Protein AF-0000000080767977 (afdb_homodimer)

Foldseek 3Di:
DDLAPDDPLLLVLLLVLCVVLDDDQFAWWAWAADPVQEIEIETEGQDDDDPVVVVSVVSSVVSSQVSGDPPRDRPYYYYYYDYDDDDPVPDPRHSHISDGDDDD/DDLAPDDPLLLVLLLVLCVVLDDDQFAWWAWAADPVQEIEIETEGQDDDDPVVVVSVVSSVVSSQVSGDPPRDRPYYYYYYDYDDDDPVPDPRHSHISDGDDDD

Organism: Ralstonia nicotianae (strain ATCC BAA-1114 / GMI1000) (NCBI:txid267608)

Sequence (208 aa):
MSVRHLPEWLVLSIWRALLGEIYPAIRAIAISFSSSRELTIRYYLDREPTQY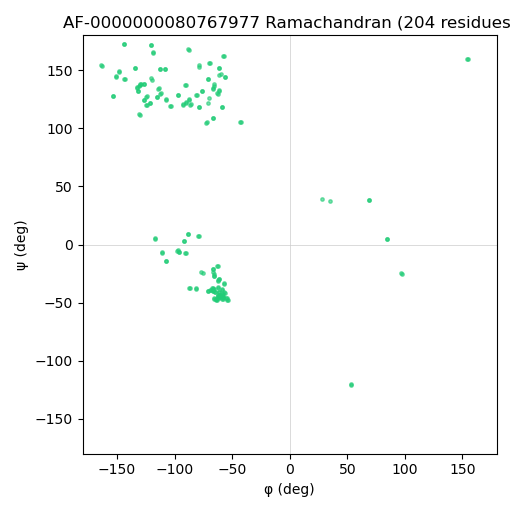DFESIDVLLTNILAGAPEGQRIEAAFDECIRSESRLKDLDVLDGLVYARREYMSVRHLPEWLVLSIWRALLGEIYPAIRAIAISFSSSRELTIRYYLDREPTQYDFESIDVLLTNILAGAPEGQRIEAAFDECIRSESRLKDLDVLDGLVYARREY

Solvent-accessible surface area (backbone atoms only — not comparable to full-atom values): 11694 Å² total; per-residue (Å²): 131,70,62,46,87,61,58,66,68,57,53,53,22,44,54,60,35,42,52,45,62,43,47,86,55,50,45,30,31,23,32,33,72,47,96,80,29,35,38,36,42,34,39,31,19,74,47,80,74,51,72,66,55,57,51,51,48,50,53,37,52,52,42,25,62,71,52,43,56,88,89,61,71,74,75,43,78,45,80,45,70,39,58,52,86,67,56,75,91,71,51,83,36,78,34,18,63,83,40,31,39,43,76,131,131,70,62,47,86,62,58,66,68,57,53,52,22,43,53,60,35,41,52,45,62,43,50,85,57,50,44,30,32,25,32,34,69,46,95,83,29,34,38,37,42,33,40,32,19,73,48,78,72,52,71,67,55,56,51,50,49,51,53,37,52,53,40,23,63,72,53,44,56,89,90,61,70,73,74,41,77,45,82,45,71,41,57,52,84,66,58,76,92,71,51,83,37,77,34,18,63,82,41,30,40,43,76,133

Radius of gyration: 16.58 Å; Cα contacts (8 Å, |Δi|>4): 372; chains: 2; bounding box: 37×42×32 Å

pLDDT: mean 91.39, std 8.44, range [47.09, 98.25]

Secondary structure (DSSP, 8-state):
----S--HHHHHHHHHHHTTTB-TTEEEEEEEE-TT-EEEEEEEESS---HHHHHHHHHHHHHHHHHSPTT----EEEEEEEE--S-GGGS--BTEEEEEB---/----S--HHHHHHHHHHHTTTB-TTEEEEEEEE-TT-EEEEEEEESS---HHHHHHHHHHHHHHHHHSPTT----EEEEEEEE--S-GGGS--BTEEEEEB---

Nearest PDB structures (foldseek):
  8hhj-assembly1_A  TM=9.004E-01  e=2.318E-09  Neisseria meningitidis
  6g6i-assembly1_A-2  TM=5.731E-01  e=1.059E-02  Magnetospirillum gryphiswaldense
  3w60-assembly1_A-2  TM=5.819E-01  e=1.465E-02  Magnetospirillum gryphiswaldense MSR-1
  6h87-assembly1_A-2  TM=5.324E-01  e=4.422E-02  Magnetospirillum gryphiswaldense
  6h5u-assembly2_B  TM=4.769E-01  e=3.195E-02  Magnetospirillum gryphiswaldense

InterPro domains:
  IPR058702 MafI2-like [PF26541] (8-103)

Structure (mmCIF, N/CA/C/O backbone):
data_AF-0000000080767977-model_v1
#
loop_
_entity.id
_entity.type
_entity.pdbx_description
1 polymer Colicin
#
loop_
_atom_site.group_PDB
_atom_site.id
_atom_site.type_symbol
_atom_site.label_atom_id
_atom_site.label_alt_id
_atom_site.label_comp_id
_atom_site.label_asym_id
_atom_site.label_entity_id
_atom_site.label_seq_id
_atom_site.pdbx_PDB_ins_code
_atom_site.Cartn_x
_atom_site.Cartn_y
_atom_site.Cartn_z
_atom_site.occupancy
_atom_site.B_iso_or_equiv
_atom_site.auth_seq_id
_atom_site.auth_comp_id
_atom_site.auth_asym_id
_atom_site.auth_atom_id
_atom_site.pdbx_PDB_model_num
ATOM 1 N N . MET A 1 1 ? 0.998 5.473 -12.695 1 47.59 1 MET A N 1
ATOM 2 C CA . MET A 1 1 ? 1.294 6.816 -12.211 1 47.59 1 MET A CA 1
ATOM 3 C C . MET A 1 1 ? 2.631 6.844 -11.477 1 47.59 1 MET A C 1
ATOM 5 O O . MET A 1 1 ? 2.887 6.008 -10.609 1 47.59 1 MET A O 1
ATOM 9 N N . SER A 1 2 ? 3.512 7.359 -12.125 1 52.47 2 SER A N 1
ATOM 10 C CA . SER A 1 2 ? 4.914 7.352 -11.734 1 52.47 2 SER A CA 1
ATOM 11 C C . SER A 1 2 ? 5.16 8.281 -10.547 1 52.47 2 SER A C 1
ATOM 13 O O . SER A 1 2 ? 4.508 9.32 -10.422 1 52.47 2 SER A O 1
ATOM 15 N N . VAL A 1 3 ? 5.355 7.664 -9.328 1 61.47 3 VAL A N 1
ATOM 16 C CA . VAL A 1 3 ? 5.906 8.492 -8.266 1 61.47 3 VAL A CA 1
ATOM 17 C C . VAL A 1 3 ? 7.031 9.367 -8.82 1 61.47 3 VAL A C 1
ATOM 19 O O . VAL A 1 3 ? 7.973 8.859 -9.438 1 61.47 3 VAL A O 1
ATOM 22 N N . ARG A 1 4 ? 6.605 10.656 -8.938 1 68.94 4 ARG A N 1
ATOM 23 C CA . ARG A 1 4 ? 7.57 11.648 -9.391 1 68.94 4 ARG A CA 1
ATOM 24 C C . ARG A 1 4 ? 8.633 11.906 -8.328 1 68.94 4 ARG A C 1
ATOM 26 O O . ARG A 1 4 ? 8.32 12.016 -7.145 1 68.94 4 ARG A O 1
ATOM 33 N N . HIS A 1 5 ? 9.719 11.812 -8.602 1 72.88 5 HIS A N 1
ATOM 34 C CA . HIS A 1 5 ? 11.023 12.086 -8.008 1 72.88 5 HIS A CA 1
ATOM 35 C C . HIS A 1 5 ? 10.961 12 -6.484 1 72.88 5 HIS A C 1
ATOM 37 O O . HIS A 1 5 ? 11.367 12.938 -5.793 1 72.88 5 HIS A O 1
ATOM 43 N N . LEU A 1 6 ? 10.219 11.047 -5.91 1 85.69 6 LEU A N 1
ATOM 44 C CA . LEU A 1 6 ? 10.328 10.82 -4.473 1 85.69 6 LEU A CA 1
ATOM 45 C C . LEU A 1 6 ? 11.539 9.945 -4.152 1 85.69 6 LEU A C 1
ATOM 47 O O . LEU A 1 6 ? 11.812 8.969 -4.855 1 85.69 6 LEU A O 1
ATOM 51 N N . PRO A 1 7 ? 12.312 10.477 -3.215 1 87.19 7 PRO A N 1
ATOM 52 C CA . PRO A 1 7 ? 13.438 9.617 -2.854 1 87.19 7 PRO A CA 1
ATOM 53 C C . PRO A 1 7 ? 12.992 8.227 -2.406 1 87.19 7 PRO A C 1
ATOM 55 O O . PRO A 1 7 ? 11.961 8.086 -1.752 1 87.19 7 PRO A O 1
ATOM 58 N N . GLU A 1 8 ? 13.797 7.219 -2.771 1 83.31 8 GLU A N 1
ATOM 59 C CA . GLU A 1 8 ? 13.453 5.824 -2.502 1 83.31 8 GLU A CA 1
ATOM 60 C C . GLU A 1 8 ? 13.258 5.582 -1.007 1 83.31 8 GLU A C 1
ATOM 62 O O . GLU A 1 8 ? 12.359 4.852 -0.601 1 83.31 8 GLU A O 1
ATOM 67 N N . TRP A 1 9 ? 14.102 6.215 -0.162 1 86.12 9 TRP A N 1
ATOM 68 C CA . TRP A 1 9 ? 14.008 6 1.278 1 86.12 9 TRP A CA 1
ATOM 69 C C . TRP A 1 9 ? 12.656 6.453 1.813 1 86.12 9 TRP A C 1
ATOM 71 O 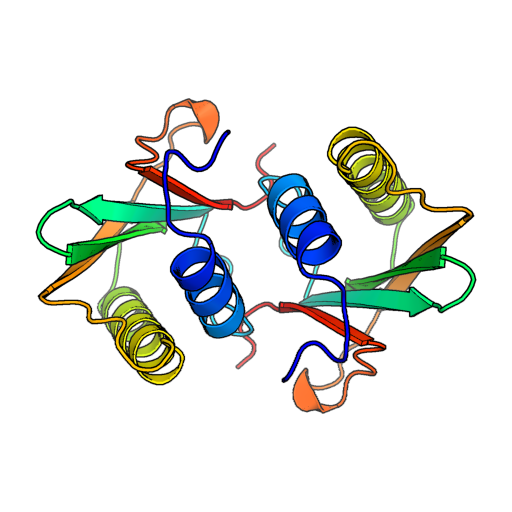O . TRP A 1 9 ? 12.109 5.84 2.736 1 86.12 9 TRP A O 1
ATOM 81 N N . LEU A 1 10 ? 12.117 7.508 1.301 1 90.19 10 LEU A N 1
ATOM 82 C CA . LEU A 1 10 ? 10.836 8.047 1.754 1 90.19 10 LEU A CA 1
ATOM 83 C C . LEU A 1 10 ? 9.688 7.141 1.341 1 90.19 10 LEU A C 1
ATOM 85 O O . LEU A 1 10 ? 8.781 6.883 2.133 1 90.19 10 LEU A O 1
ATOM 89 N N . VAL A 1 11 ? 9.773 6.621 0.153 1 87 11 VAL A N 1
ATOM 90 C CA . VAL A 1 11 ? 8.758 5.707 -0.344 1 87 11 VAL A CA 1
ATOM 91 C C . VAL A 1 11 ? 8.695 4.469 0.548 1 87 11 VAL A C 1
ATOM 93 O O . VAL A 1 11 ? 7.609 4.039 0.953 1 87 11 VAL A O 1
ATOM 96 N N . LEU A 1 12 ? 9.812 3.977 0.839 1 86.25 12 LEU A N 1
ATOM 97 C CA . LEU A 1 12 ? 9.883 2.773 1.662 1 86.25 12 LEU A CA 1
ATOM 98 C C . LEU A 1 12 ? 9.367 3.051 3.072 1 86.25 12 LEU A C 1
ATOM 100 O O . LEU A 1 12 ? 8.641 2.24 3.643 1 86.25 12 LEU A O 1
ATOM 104 N N . SER A 1 13 ? 9.82 4.164 3.666 1 89.19 13 SER A N 1
ATOM 105 C CA . SER A 1 13 ? 9.359 4.543 5 1 89.19 13 SER A CA 1
ATOM 106 C C . SER A 1 13 ? 7.848 4.703 5.039 1 89.19 13 SER A C 1
ATOM 108 O O . SER A 1 13 ? 7.191 4.234 5.973 1 89.19 13 SER A O 1
ATOM 110 N N . ILE A 1 14 ? 7.305 5.375 4.035 1 91.38 14 ILE A N 1
ATOM 111 C CA . ILE A 1 14 ? 5.863 5.602 3.971 1 91.38 14 ILE A CA 1
ATOM 112 C C . ILE A 1 14 ? 5.137 4.27 3.82 1 91.38 14 ILE A C 1
ATOM 114 O O . ILE A 1 14 ? 4.148 4.012 4.512 1 91.38 14 ILE A O 1
ATOM 118 N N . TRP A 1 15 ? 5.656 3.514 2.912 1 88.44 15 TRP A N 1
ATOM 119 C CA . TRP A 1 15 ? 5.047 2.211 2.67 1 88.44 15 TRP A CA 1
ATOM 120 C C . TRP A 1 15 ? 4.941 1.408 3.961 1 88.44 15 TRP A C 1
ATOM 122 O O . TRP A 1 15 ? 3.867 0.911 4.305 1 88.44 15 TRP A O 1
ATOM 132 N N . ARG A 1 16 ? 5.969 1.327 4.727 1 89.5 16 ARG A N 1
ATOM 133 C CA . ARG A 1 16 ? 5.977 0.593 5.984 1 89.5 16 ARG A CA 1
ATOM 134 C C . ARG A 1 16 ? 4.98 1.192 6.973 1 89.5 16 ARG A C 1
ATOM 136 O O . ARG A 1 16 ? 4.27 0.462 7.668 1 89.5 16 ARG A O 1
ATOM 143 N N . ALA A 1 17 ? 4.977 2.459 7.039 1 93.5 17 ALA A N 1
ATOM 144 C CA . ALA A 1 17 ? 4.109 3.162 7.98 1 93.5 17 ALA A CA 1
ATOM 145 C C . ALA A 1 17 ? 2.639 2.973 7.621 1 93.5 17 ALA A C 1
ATOM 147 O O . ALA A 1 17 ? 1.764 3.07 8.484 1 93.5 17 ALA A O 1
ATOM 148 N N . LEU A 1 18 ? 2.342 2.686 6.398 1 94.56 18 LEU A N 1
ATOM 149 C CA . LEU A 1 18 ? 0.971 2.562 5.914 1 94.56 18 LEU A CA 1
ATOM 150 C C . LEU A 1 18 ? 0.358 1.235 6.344 1 94.56 18 LEU A C 1
ATOM 152 O O . LEU A 1 18 ? -0.866 1.093 6.375 1 94.56 18 LEU A O 1
ATOM 156 N N . LEU A 1 19 ? 1.237 0.209 6.621 1 92.62 19 LEU A N 1
ATOM 157 C CA . LEU A 1 19 ? 0.746 -1.121 6.965 1 92.62 19 LEU A CA 1
ATOM 158 C C . LEU A 1 19 ? -0.146 -1.067 8.203 1 92.62 19 LEU A C 1
ATOM 160 O O . LEU A 1 19 ? 0.29 -0.628 9.266 1 92.62 19 LEU A O 1
ATOM 164 N N . GLY A 1 20 ? -1.395 -1.461 8.031 1 93.5 20 GLY A N 1
ATOM 165 C CA . GLY A 1 20 ? -2.342 -1.49 9.133 1 93.5 20 GLY A CA 1
ATOM 166 C C . GLY A 1 20 ? -3.014 -0.153 9.375 1 93.5 20 GLY A C 1
ATOM 167 O O . GLY A 1 20 ? -3.744 0.012 10.352 1 93.5 20 GLY A O 1
ATOM 168 N N . GLU A 1 21 ? -2.711 0.813 8.492 1 94.81 21 GLU A N 1
ATOM 169 C CA . GLU A 1 21 ? -3.23 2.158 8.727 1 94.81 21 GLU A CA 1
ATOM 170 C C . GLU A 1 21 ? -4.285 2.531 7.688 1 94.81 21 GLU A C 1
ATOM 172 O O . GLU A 1 21 ? -4.938 3.57 7.801 1 94.81 21 GLU A O 1
ATOM 177 N N . ILE A 1 22 ? -4.5 1.729 6.688 1 96.12 22 ILE A N 1
ATOM 178 C CA . ILE A 1 22 ? -5.422 2.023 5.598 1 96.12 22 ILE A CA 1
ATOM 179 C C . ILE A 1 22 ? -6.816 1.506 5.945 1 96.12 22 ILE A C 1
ATOM 181 O O . ILE A 1 22 ? -6.984 0.325 6.258 1 96.12 22 ILE A O 1
ATOM 185 N N . TYR A 1 23 ? -7.754 2.312 5.961 1 95.69 23 TYR A N 1
ATOM 186 C CA . TYR A 1 23 ? -9.133 1.906 6.211 1 95.69 23 TYR A CA 1
ATOM 187 C C . TYR A 1 23 ? -10.023 2.23 5.016 1 95.69 23 TYR A C 1
ATOM 189 O O . TYR A 1 23 ? -9.641 3.016 4.145 1 95.69 23 TYR A O 1
ATOM 197 N N . PRO A 1 24 ? -11.188 1.705 4.914 1 93.06 24 PRO A N 1
ATOM 198 C CA . PRO A 1 24 ? -11.984 1.672 3.686 1 93.06 24 PRO A CA 1
ATOM 199 C C . PRO A 1 24 ? -12.336 3.066 3.172 1 93.06 24 PRO A C 1
ATOM 201 O O . PRO A 1 24 ? -12.516 3.258 1.967 1 93.06 24 PRO A O 1
ATOM 204 N N . ALA A 1 25 ? -12.461 4.004 4.031 1 95.56 25 ALA A N 1
ATOM 205 C CA . ALA A 1 25 ? -12.867 5.344 3.621 1 95.56 25 ALA A CA 1
ATOM 206 C C . ALA A 1 25 ? -11.797 6.004 2.754 1 95.56 25 ALA A C 1
ATOM 208 O O . ALA A 1 25 ? -12.078 6.969 2.039 1 95.56 25 ALA A O 1
ATOM 209 N N . ILE A 1 26 ? -10.562 5.562 2.826 1 96.75 26 ILE A N 1
ATOM 210 C CA . ILE A 1 26 ? -9.453 6.137 2.072 1 96.75 26 ILE A CA 1
ATOM 211 C C . ILE A 1 26 ? -9.492 5.629 0.634 1 96.75 26 ILE A C 1
ATOM 213 O O . ILE A 1 26 ? -9.328 4.43 0.388 1 96.75 26 ILE A O 1
ATOM 217 N N . ARG A 1 27 ? -9.648 6.547 -0.316 1 96.44 27 ARG A N 1
ATOM 218 C CA . ARG A 1 27 ? -9.641 6.219 -1.738 1 96.44 27 ARG A CA 1
ATOM 219 C C . ARG A 1 27 ? -8.219 6.227 -2.297 1 96.44 27 ARG A C 1
ATOM 221 O O . ARG A 1 27 ? -7.875 5.391 -3.133 1 96.44 27 ARG A O 1
ATOM 228 N N . ALA A 1 28 ? -7.48 7.133 -1.809 1 96.88 28 ALA A N 1
ATOM 229 C CA . ALA A 1 28 ? -6.102 7.301 -2.256 1 96.88 28 ALA A CA 1
ATOM 230 C C . ALA A 1 28 ? -5.305 8.156 -1.269 1 96.88 28 ALA A C 1
ATOM 232 O O . ALA A 1 28 ? -5.883 8.922 -0.494 1 96.88 28 ALA A O 1
ATOM 233 N N . ILE A 1 29 ? -4.035 7.961 -1.252 1 96.88 29 ILE A N 1
ATOM 234 C CA . ILE A 1 29 ? -3.102 8.773 -0.478 1 96.88 29 ILE A CA 1
ATOM 235 C C . ILE A 1 29 ? -2.027 9.344 -1.4 1 96.88 29 ILE A C 1
ATOM 237 O O . ILE A 1 29 ? -1.302 8.594 -2.059 1 96.88 29 ILE A O 1
ATOM 241 N N . ALA A 1 30 ? -1.965 10.664 -1.447 1 95.94 30 ALA A N 1
ATOM 242 C CA . ALA A 1 30 ? -0.959 11.367 -2.236 1 95.94 30 ALA A CA 1
ATOM 243 C C . ALA A 1 30 ? 0.087 12.016 -1.335 1 95.94 30 ALA A C 1
ATOM 245 O O . ALA A 1 30 ? -0.221 12.438 -0.215 1 95.94 30 ALA A O 1
ATOM 246 N N . ILE A 1 31 ? 1.269 12.133 -1.87 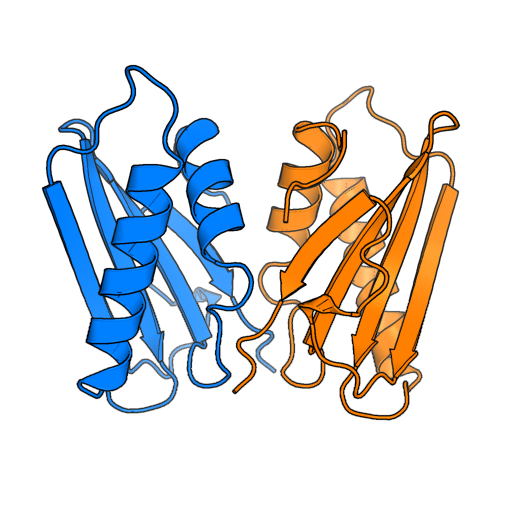1 95.5 31 ILE A N 1
ATOM 247 C CA . ILE A 1 31 ? 2.33 12.734 -1.068 1 95.5 31 ILE A CA 1
ATOM 248 C C . ILE A 1 31 ? 3.092 13.758 -1.903 1 95.5 31 ILE A C 1
ATOM 250 O O . ILE A 1 31 ? 3.139 13.656 -3.131 1 95.5 31 ILE A O 1
ATOM 254 N N . SER A 1 32 ? 3.609 14.688 -1.213 1 95.25 32 SER A N 1
ATOM 255 C CA . SER A 1 32 ? 4.551 15.648 -1.776 1 95.25 32 SER A CA 1
ATOM 256 C C . SER A 1 32 ? 5.773 15.82 -0.88 1 95.25 32 SER A C 1
ATOM 258 O O . SER A 1 32 ? 5.648 15.859 0.345 1 95.25 32 SER A O 1
ATOM 260 N N . PHE A 1 33 ? 6.852 15.805 -1.506 1 95.06 33 PHE A N 1
ATOM 261 C CA . PHE A 1 33 ? 8.102 16.047 -0.794 1 95.06 33 PHE A CA 1
ATOM 262 C C . PHE A 1 33 ? 8.938 17.094 -1.503 1 95.06 33 PHE A C 1
ATOM 264 O O . PHE A 1 33 ? 9.484 16.844 -2.58 1 95.06 33 PHE A O 1
ATOM 271 N N . SER A 1 34 ? 9.086 18.219 -0.91 1 93.81 34 SER A N 1
ATOM 272 C CA . SER A 1 34 ? 9.703 19.375 -1.555 1 93.81 34 SER A CA 1
ATOM 273 C C . SER A 1 34 ? 11.211 19.375 -1.374 1 93.81 34 SER A C 1
ATOM 275 O O . SER A 1 34 ? 11.75 18.594 -0.58 1 93.81 34 SER A O 1
ATOM 277 N N . SER A 1 35 ? 11.883 20.281 -2.18 1 91.62 35 SER A N 1
ATOM 278 C CA . SER A 1 35 ? 13.32 20.469 -2.061 1 91.62 35 SER A CA 1
ATOM 279 C C . SER A 1 35 ? 13.703 20.984 -0.674 1 91.62 35 SER A C 1
ATOM 281 O O . SER A 1 35 ? 14.805 20.719 -0.191 1 91.62 35 SER A O 1
ATOM 283 N N . SER A 1 36 ? 12.875 21.734 -0.031 1 93.44 36 SER A N 1
ATOM 284 C CA . SER A 1 36 ? 13.109 22.234 1.323 1 93.44 36 SER A CA 1
ATOM 285 C C . SER A 1 36 ? 12.789 21.156 2.361 1 93.44 36 SER A C 1
ATOM 287 O O . SER A 1 36 ? 12.711 21.453 3.557 1 93.44 36 SER A O 1
ATOM 289 N N . ARG A 1 37 ? 12.516 19.938 1.98 1 92.81 37 ARG A N 1
ATOM 290 C CA . ARG A 1 37 ? 12.305 18.75 2.807 1 92.81 37 ARG A CA 1
ATOM 291 C C . ARG A 1 37 ? 11.008 18.859 3.6 1 92.81 37 ARG A C 1
ATOM 293 O O . ARG A 1 37 ? 10.969 18.531 4.785 1 92.81 37 ARG A O 1
ATOM 300 N N . GLU A 1 38 ? 10.031 19.422 2.932 1 94.69 38 GLU A N 1
ATOM 301 C CA . GLU A 1 38 ? 8.672 19.469 3.463 1 94.69 38 GLU A CA 1
ATOM 302 C C . GLU A 1 38 ? 7.816 18.328 2.902 1 94.69 38 GLU A C 1
ATOM 304 O O . GLU A 1 38 ? 7.738 18.156 1.687 1 94.69 38 GLU A O 1
ATOM 309 N N . LEU A 1 39 ? 7.188 17.641 3.9 1 95.31 39 LEU A N 1
ATOM 310 C CA . LEU A 1 39 ? 6.371 16.484 3.51 1 95.31 39 LEU A CA 1
ATOM 311 C C . LEU A 1 39 ? 4.887 16.797 3.652 1 95.31 39 LEU A C 1
ATOM 313 O O . LEU A 1 39 ? 4.449 17.297 4.695 1 95.31 39 LEU A O 1
ATOM 317 N N . THR A 1 40 ? 4.133 16.625 2.594 1 96.19 40 THR A N 1
ATOM 318 C CA . THR A 1 40 ? 2.678 16.719 2.645 1 96.19 40 THR A CA 1
ATOM 319 C C . THR A 1 40 ? 2.045 15.352 2.383 1 96.19 40 THR A C 1
ATOM 321 O O . THR A 1 40 ? 2.428 14.648 1.441 1 96.19 40 THR A O 1
ATOM 324 N N . ILE A 1 41 ? 1.177 15 3.236 1 96.88 41 ILE A N 1
ATOM 325 C CA . ILE A 1 41 ? 0.378 13.797 3.031 1 96.88 41 ILE A CA 1
ATOM 326 C C . ILE A 1 41 ? -1.092 14.172 2.863 1 96.88 41 ILE A C 1
ATOM 328 O O . ILE A 1 41 ? -1.651 14.898 3.689 1 96.88 41 ILE A O 1
ATOM 332 N N . ARG A 1 42 ? -1.641 13.695 1.808 1 97.62 42 ARG A N 1
ATOM 333 C CA . ARG A 1 42 ? -3.041 14 1.531 1 97.62 42 ARG A CA 1
ATOM 334 C C . ARG A 1 42 ? -3.867 12.719 1.426 1 97.62 42 ARG A C 1
ATOM 336 O O . ARG A 1 42 ? -3.594 11.867 0.577 1 97.62 42 ARG A O 1
ATOM 343 N N . TYR A 1 43 ? -4.871 12.641 2.287 1 98.19 43 TYR A N 1
ATOM 344 C CA . TYR A 1 43 ? -5.887 11.602 2.158 1 98.19 43 TYR A CA 1
ATOM 345 C C . TYR A 1 43 ? -7.012 12.055 1.233 1 98.19 43 TYR A C 1
ATOM 347 O O . TYR A 1 43 ? -7.59 13.125 1.423 1 98.19 43 TYR A O 1
ATOM 355 N N . TYR A 1 44 ? -7.309 11.297 0.206 1 97.88 44 TYR A N 1
ATOM 356 C CA . TYR A 1 44 ? -8.578 11.398 -0.5 1 97.88 44 TYR A CA 1
ATOM 357 C C . TYR A 1 44 ? -9.602 10.43 0.074 1 97.88 44 TYR A C 1
ATOM 359 O O . TYR A 1 44 ? -9.391 9.211 0.059 1 97.88 44 TYR A O 1
ATOM 367 N N . LEU A 1 45 ? -10.695 10.938 0.557 1 97.81 45 LEU A N 1
ATOM 368 C CA . LEU A 1 45 ? -11.703 10.133 1.229 1 97.81 45 LEU A CA 1
ATOM 369 C C . LEU A 1 45 ? -12.992 10.078 0.405 1 97.81 45 LEU A C 1
ATOM 371 O O . LEU A 1 45 ? -13.281 11 -0.361 1 97.81 45 LEU A O 1
ATOM 375 N N . ASP A 1 46 ? -13.711 9 0.556 1 96.44 46 ASP A N 1
ATOM 376 C CA . ASP A 1 46 ? -14.992 8.883 -0.135 1 96.44 46 ASP A CA 1
ATOM 377 C C . ASP A 1 46 ? -16.125 9.469 0.704 1 96.44 46 ASP A C 1
ATOM 379 O O . ASP A 1 46 ? -17.297 9.289 0.38 1 96.44 46 ASP A O 1
ATOM 383 N N . ARG A 1 47 ? -15.883 10.125 1.777 1 97.5 47 ARG A N 1
ATOM 384 C CA . ARG A 1 47 ? -16.781 10.836 2.682 1 97.5 47 ARG A CA 1
ATOM 385 C C . ARG A 1 47 ? -16.109 12.094 3.23 1 97.5 47 ARG A C 1
ATOM 387 O O . ARG A 1 47 ? -14.922 12.336 2.99 1 97.5 47 ARG A O 1
ATOM 394 N N . GLU A 1 48 ? -16.891 12.914 3.947 1 98.12 48 GLU A N 1
ATOM 395 C CA . GLU A 1 48 ? -16.328 14.102 4.578 1 98.12 48 GLU A CA 1
ATOM 396 C C . GLU A 1 48 ? -15.328 13.734 5.668 1 98.12 48 GLU A C 1
ATOM 398 O O . GLU A 1 48 ? -15.562 12.797 6.438 1 98.12 48 GLU A O 1
ATOM 403 N N . PRO A 1 49 ? -14.234 14.461 5.688 1 98.25 49 PRO A N 1
ATOM 404 C CA . PRO A 1 49 ? -13.227 14.188 6.723 1 98.25 49 PRO A CA 1
ATOM 405 C C . PRO A 1 49 ? -13.766 14.391 8.133 1 98.25 49 PRO A C 1
ATOM 407 O O . PRO A 1 49 ? -14.625 15.25 8.352 1 98.25 49 PRO A O 1
ATOM 410 N N . THR A 1 50 ? -13.312 13.609 9.055 1 98 50 THR A N 1
ATOM 411 C CA . THR A 1 50 ? -13.57 13.742 10.484 1 98 50 THR A CA 1
ATOM 412 C C . THR A 1 50 ? -12.266 13.906 11.258 1 98 50 THR A C 1
ATOM 414 O O . THR A 1 50 ? -11.18 13.82 10.68 1 98 50 THR A O 1
ATOM 417 N N . GLN A 1 51 ? -12.391 14.203 12.539 1 97.5 51 GLN A N 1
ATOM 418 C CA . GLN A 1 51 ? -11.211 14.305 13.391 1 97.5 51 GLN A CA 1
ATOM 419 C C . GLN A 1 51 ? -10.406 13.008 13.367 1 97.5 51 GLN A C 1
ATOM 421 O O . GLN A 1 51 ? -9.18 13.031 13.445 1 97.5 51 GLN A O 1
ATOM 426 N N . TYR A 1 52 ? -11.109 11.93 13.25 1 97.12 52 TYR A N 1
ATOM 427 C CA . TYR A 1 52 ? -10.477 10.617 13.195 1 97.12 52 TYR A CA 1
ATOM 428 C C . TYR A 1 52 ? -9.461 10.555 12.062 1 97.12 52 TYR A C 1
ATOM 430 O O . TYR A 1 52 ? -8.383 9.984 12.219 1 97.12 52 TYR A O 1
ATOM 438 N N . ASP A 1 53 ? -9.75 11.078 10.945 1 97.75 53 ASP A N 1
ATOM 439 C CA . ASP A 1 53 ? -8.883 11.016 9.766 1 97.75 53 ASP A CA 1
ATOM 440 C C . ASP A 1 53 ? -7.602 11.812 9.992 1 97.75 53 ASP A C 1
ATOM 442 O O . ASP A 1 53 ? -6.512 11.352 9.648 1 97.75 53 ASP A O 1
ATOM 446 N N . PHE A 1 54 ? -7.742 12.984 10.641 1 97.19 54 PHE A N 1
ATOM 447 C CA . PHE A 1 54 ? -6.578 13.82 10.922 1 97.19 54 PHE A CA 1
ATOM 448 C C . PHE A 1 54 ? -5.676 13.164 11.953 1 97.19 54 PHE A C 1
ATOM 450 O O . PHE A 1 54 ? -4.449 13.211 11.836 1 97.19 54 PHE A O 1
ATOM 457 N N . GLU A 1 55 ? -6.285 12.578 12.898 1 97.25 55 GLU A N 1
ATOM 458 C CA . GLU A 1 55 ? -5.504 11.852 13.891 1 97.25 55 GLU A CA 1
ATOM 459 C C . GLU A 1 55 ? -4.781 10.664 13.258 1 97.25 55 GLU A C 1
ATOM 461 O O . GLU A 1 55 ? -3.641 10.359 13.617 1 97.25 55 GLU A O 1
ATOM 466 N N . SER A 1 56 ? -5.43 9.977 12.383 1 96.56 56 SER A N 1
ATOM 467 C CA . SER A 1 56 ? -4.836 8.852 11.672 1 96.56 56 SER A CA 1
ATOM 468 C C . SER A 1 56 ? -3.598 9.281 10.891 1 96.56 56 SER A C 1
ATOM 470 O O . SER A 1 56 ? -2.564 8.609 10.938 1 96.56 56 SER A O 1
ATOM 472 N N . ILE A 1 57 ? -3.66 10.43 10.18 1 96.94 57 ILE A N 1
ATOM 473 C CA . ILE A 1 57 ? -2.514 10.914 9.414 1 96.94 57 ILE A CA 1
ATOM 474 C C . ILE A 1 57 ? -1.382 11.289 10.375 1 96.94 57 ILE A C 1
ATOM 476 O O . ILE A 1 57 ? -0.205 11.102 10.055 1 96.94 57 ILE A O 1
ATOM 480 N N . ASP A 1 58 ? -1.779 11.891 11.531 1 95.12 58 ASP A N 1
ATOM 481 C CA . ASP A 1 58 ? -0.765 12.25 12.516 1 95.12 58 ASP A CA 1
ATOM 482 C C . ASP A 1 58 ? 0.031 11.023 12.953 1 95.12 58 ASP A C 1
ATOM 484 O O . ASP A 1 58 ? 1.256 11.086 13.086 1 95.12 58 ASP A O 1
ATOM 488 N N . VAL A 1 59 ? -0.682 9.977 13.219 1 94.25 59 VAL A N 1
ATOM 489 C CA . VAL A 1 59 ? -0.031 8.727 13.594 1 94.25 59 VAL A CA 1
ATOM 490 C C . VAL A 1 59 ? 0.866 8.25 12.453 1 94.25 59 VAL A C 1
ATOM 492 O O . VAL A 1 59 ? 2.014 7.855 12.68 1 94.25 59 VAL A O 1
ATOM 495 N N . LEU A 1 60 ? 0.354 8.297 11.242 1 95.06 60 LEU A N 1
ATOM 496 C CA . LEU A 1 60 ? 1.112 7.895 10.062 1 95.06 60 LEU A CA 1
ATOM 497 C C . LEU A 1 60 ? 2.395 8.711 9.938 1 95.06 60 LEU A C 1
ATOM 499 O O . LEU A 1 60 ? 3.475 8.148 9.742 1 95.06 60 LEU A O 1
ATOM 503 N N . LEU A 1 61 ? 2.287 10.023 10.086 1 93.75 61 LEU A N 1
ATOM 504 C CA . LEU A 1 61 ? 3.432 10.922 9.992 1 93.75 61 LEU A CA 1
ATOM 505 C C . LEU A 1 61 ? 4.477 10.586 11.047 1 93.75 61 LEU A C 1
ATOM 507 O O . LEU A 1 61 ? 5.672 10.547 10.758 1 93.75 61 LEU A O 1
ATOM 511 N N . THR A 1 62 ? 3.979 10.344 12.289 1 92 62 THR A N 1
ATOM 512 C CA . THR A 1 62 ? 4.871 9.961 13.375 1 92 62 THR A CA 1
ATOM 513 C C . THR A 1 62 ? 5.633 8.688 13.023 1 92 62 THR A C 1
ATOM 515 O O . THR A 1 62 ? 6.844 8.602 13.234 1 92 62 THR A O 1
ATOM 518 N N . ASN A 1 63 ? 4.957 7.703 12.438 1 93 63 ASN A N 1
ATOM 519 C CA . ASN A 1 63 ? 5.559 6.434 12.047 1 93 63 ASN A CA 1
ATOM 520 C C . ASN A 1 63 ? 6.57 6.613 10.914 1 93 63 ASN A C 1
ATOM 522 O O . ASN A 1 63 ? 7.613 5.961 10.898 1 93 63 ASN A O 1
ATOM 526 N N . ILE A 1 64 ? 6.297 7.473 9.961 1 92.38 64 ILE A N 1
ATOM 527 C CA . ILE A 1 64 ? 7.211 7.754 8.859 1 92.38 64 ILE A CA 1
ATOM 528 C C . ILE A 1 64 ? 8.5 8.359 9.406 1 92.38 64 ILE A C 1
ATOM 530 O O . ILE A 1 64 ? 9.602 7.938 9.023 1 92.38 64 ILE A O 1
ATOM 534 N N . LEU A 1 65 ? 8.383 9.32 10.258 1 88.38 65 LEU A N 1
ATOM 535 C CA . LEU A 1 65 ? 9.531 9.992 10.844 1 88.38 65 LEU A CA 1
ATOM 536 C C . LEU A 1 65 ? 10.383 9.016 11.648 1 88.38 65 LEU A C 1
ATOM 538 O O . LEU A 1 65 ? 11.617 9.062 11.586 1 88.38 65 LEU A O 1
ATOM 542 N N . ALA A 1 66 ? 9.719 8.156 12.359 1 88.19 66 ALA A N 1
ATOM 543 C CA . ALA A 1 66 ? 10.414 7.156 13.164 1 88.19 66 ALA A CA 1
ATOM 544 C C . ALA A 1 66 ? 11.172 6.172 12.281 1 88.19 66 ALA A C 1
ATOM 546 O O . ALA A 1 66 ? 12.195 5.621 12.695 1 88.19 66 ALA A O 1
ATOM 547 N N . GLY A 1 67 ? 10.727 5.961 11.07 1 86.06 67 GLY A N 1
ATOM 548 C CA . GLY A 1 67 ? 11.312 4.977 10.172 1 86.06 67 GLY A CA 1
ATOM 549 C C . GLY A 1 67 ? 12.328 5.57 9.211 1 86.06 67 GLY A C 1
ATOM 550 O O . GLY A 1 67 ? 12.969 4.848 8.445 1 86.06 67 GLY A O 1
ATOM 551 N N . ALA A 1 68 ? 12.461 6.828 9.211 1 86.19 68 ALA A N 1
ATOM 552 C CA . ALA A 1 68 ? 13.406 7.496 8.32 1 86.19 68 ALA A CA 1
ATOM 553 C C . ALA A 1 68 ? 14.844 7.148 8.688 1 86.19 68 ALA A C 1
ATOM 555 O O . ALA A 1 68 ? 15.188 7.055 9.867 1 86.19 68 ALA A O 1
ATOM 556 N N . PRO A 1 69 ? 15.633 6.824 7.621 1 87.06 69 PRO A N 1
ATOM 557 C CA . PRO A 1 69 ? 17.047 6.543 7.914 1 87.06 69 PRO A CA 1
ATOM 558 C C . PRO A 1 69 ? 17.75 7.711 8.602 1 87.06 69 PRO A C 1
ATOM 560 O O . PRO A 1 69 ? 17.281 8.852 8.516 1 87.06 69 PRO A O 1
ATOM 563 N N . GLU A 1 70 ? 18.875 7.309 9.188 1 84.94 70 GLU A N 1
ATOM 564 C CA . GLU A 1 70 ? 19.703 8.336 9.82 1 84.94 70 GLU A CA 1
ATOM 565 C C . GLU A 1 70 ? 20.188 9.367 8.805 1 84.94 70 GLU A C 1
ATOM 567 O O . GLU A 1 70 ? 20.562 9.008 7.688 1 84.94 70 GLU A O 1
ATOM 572 N N . GLY A 1 71 ? 20.094 10.617 9.055 1 85.06 71 GLY A N 1
ATOM 573 C CA . GLY A 1 71 ? 20.562 11.672 8.172 1 85.06 71 GLY A CA 1
ATOM 574 C C . GLY A 1 71 ? 19.469 12.25 7.301 1 85.06 71 GLY A C 1
ATOM 575 O O . GLY A 1 71 ? 19.625 13.336 6.727 1 85.06 71 GLY A O 1
ATOM 576 N N . GLN A 1 72 ? 18.5 11.391 7.145 1 82.75 72 GLN A N 1
ATOM 577 C CA . GLN A 1 72 ? 17.359 11.922 6.41 1 82.75 72 GLN A CA 1
ATOM 578 C C . GLN A 1 72 ? 16.391 12.633 7.348 1 82.75 72 GLN A C 1
ATOM 580 O O . GLN A 1 72 ? 16.031 12.102 8.406 1 82.75 72 GLN A O 1
ATOM 585 N N . ARG A 1 73 ? 16.234 13.945 7.008 1 83.94 73 ARG A N 1
ATOM 586 C CA . ARG A 1 73 ? 15.367 14.719 7.887 1 83.94 73 ARG A CA 1
ATOM 587 C C . ARG A 1 73 ? 14.18 15.289 7.121 1 83.94 73 ARG A C 1
ATOM 589 O O . ARG A 1 73 ? 14.305 15.664 5.953 1 83.94 73 ARG A O 1
ATOM 596 N N . ILE A 1 74 ? 13.078 15.297 7.734 1 89.94 74 ILE A N 1
ATOM 597 C CA . ILE A 1 74 ? 11.883 16.016 7.316 1 89.94 74 ILE A CA 1
ATOM 598 C C . ILE A 1 74 ? 11.719 17.281 8.164 1 89.94 74 ILE A C 1
ATOM 600 O O . ILE A 1 74 ? 11.633 17.219 9.391 1 89.94 74 ILE A O 1
ATOM 604 N N . GLU A 1 75 ? 11.734 18.391 7.504 1 91.75 75 GLU A N 1
ATOM 605 C CA . GLU A 1 75 ? 11.766 19.672 8.203 1 91.75 75 GLU A CA 1
ATOM 606 C C . GLU A 1 75 ? 10.375 20.078 8.672 1 91.75 75 GLU A C 1
ATOM 608 O O . GLU A 1 75 ? 10.227 20.75 9.695 1 91.75 75 GLU A O 1
ATOM 613 N N . ALA A 1 76 ? 9.484 19.797 7.867 1 93.5 76 ALA A N 1
ATOM 614 C CA . ALA A 1 76 ? 8.086 20.078 8.188 1 93.5 76 ALA A CA 1
ATOM 615 C C . ALA A 1 76 ? 7.156 19.047 7.551 1 93.5 76 ALA A C 1
ATOM 617 O O . ALA A 1 76 ? 7.48 18.453 6.52 1 93.5 76 ALA A O 1
ATOM 618 N N . ALA A 1 77 ? 6.051 18.812 8.258 1 94.06 77 ALA A N 1
ATOM 619 C CA . ALA A 1 77 ? 5.059 17.859 7.758 1 94.06 77 ALA A CA 1
ATOM 620 C C . ALA A 1 77 ? 3.656 18.469 7.789 1 94.06 77 ALA A C 1
ATOM 622 O O . ALA A 1 77 ? 3.291 19.156 8.742 1 94.06 77 ALA A O 1
ATOM 623 N N . PHE A 1 78 ? 2.916 18.234 6.715 1 94.62 78 PHE A N 1
ATOM 624 C CA . PHE A 1 78 ? 1.557 18.75 6.59 1 94.62 78 PHE A CA 1
ATOM 625 C C . PHE A 1 78 ? 0.58 17.625 6.266 1 94.62 78 PHE A C 1
ATOM 627 O O . PHE A 1 78 ? 0.896 16.734 5.484 1 94.62 78 PHE A O 1
ATOM 634 N N . ASP A 1 79 ? -0.568 17.688 6.918 1 96.31 79 ASP A N 1
ATOM 635 C CA . ASP A 1 79 ? -1.602 16.688 6.668 1 96.31 79 ASP A CA 1
ATOM 636 C C . ASP A 1 79 ? -2.836 17.312 6.031 1 96.31 79 ASP A C 1
ATOM 638 O O . ASP A 1 79 ? -3.24 18.422 6.41 1 96.31 79 ASP A O 1
ATOM 642 N N . GLU A 1 80 ? -3.299 16.703 5.078 1 97.44 80 GLU A N 1
ATOM 643 C CA . GLU A 1 80 ? -4.516 17.125 4.391 1 97.44 80 GLU A CA 1
ATOM 644 C C . GLU A 1 80 ? -5.504 15.969 4.258 1 97.44 80 GLU A C 1
ATOM 646 O O . GLU A 1 80 ? -5.105 14.836 4.004 1 97.44 80 GLU A O 1
ATOM 651 N N . CYS A 1 81 ? -6.723 16.234 4.48 1 98 81 CYS A N 1
ATOM 652 C CA . CYS A 1 81 ? -7.816 15.305 4.207 1 98 81 CYS A CA 1
ATOM 653 C C . CYS A 1 81 ? -8.883 15.961 3.33 1 98 81 CYS A C 1
ATOM 655 O O . CYS A 1 81 ? -9.406 17.016 3.668 1 98 81 CYS A O 1
ATOM 657 N N . ILE A 1 82 ? -9.148 15.336 2.246 1 97.44 82 ILE A N 1
ATOM 658 C CA . ILE A 1 82 ? -10.086 15.906 1.284 1 97.44 82 ILE A CA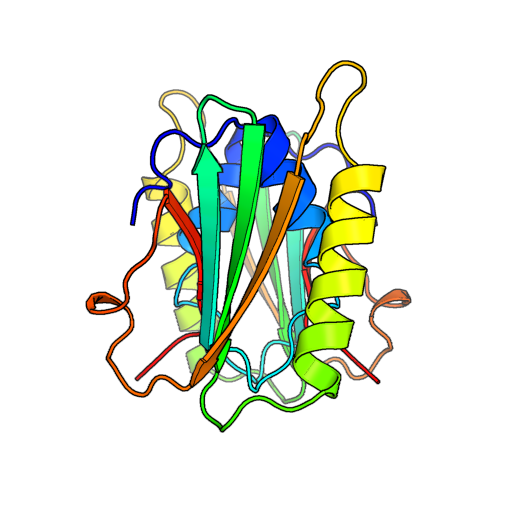 1
ATOM 659 C C . ILE A 1 82 ? -11.102 14.852 0.867 1 97.44 82 ILE A C 1
ATOM 661 O O . ILE A 1 82 ? -10.742 13.703 0.6 1 97.44 82 ILE A O 1
ATOM 665 N N . ARG A 1 83 ? -12.328 15.227 0.901 1 98.06 83 ARG A N 1
ATOM 666 C CA . ARG A 1 83 ? -13.312 14.391 0.222 1 98.06 83 ARG A CA 1
ATOM 667 C C . ARG A 1 83 ? -13.242 14.578 -1.29 1 98.06 83 ARG A C 1
ATOM 669 O O . ARG A 1 83 ? -13.172 15.703 -1.777 1 98.06 83 ARG A O 1
ATOM 676 N N . SER A 1 84 ? -13.211 13.492 -1.956 1 95.5 84 SER A N 1
ATOM 677 C CA . SER A 1 84 ? -13.227 13.57 -3.414 1 95.5 84 SER A CA 1
ATOM 678 C C . SER A 1 84 ? -14.047 12.438 -4.02 1 95.5 84 SER A C 1
ATOM 680 O O . SER A 1 84 ? -14.008 11.305 -3.527 1 95.5 84 SER A O 1
ATOM 682 N N . GLU A 1 85 ? -14.75 12.773 -5.074 1 91.75 85 GLU A N 1
ATOM 683 C CA . GLU A 1 85 ? -15.508 11.766 -5.812 1 91.75 85 GLU A CA 1
ATOM 684 C C . GLU A 1 85 ? -14.992 11.617 -7.238 1 91.75 85 GLU A C 1
ATOM 686 O O . GLU A 1 85 ? -15.578 10.898 -8.047 1 91.75 85 GLU A O 1
ATOM 691 N N . SER A 1 86 ? -13.977 12.305 -7.453 1 91.06 86 SER A N 1
ATOM 692 C CA . SER A 1 86 ? -13.398 12.25 -8.797 1 91.06 86 SER A CA 1
ATOM 693 C C . SER A 1 86 ? -12.766 10.891 -9.07 1 91.06 86 SER A C 1
ATOM 695 O O . SER A 1 86 ? -12.445 10.148 -8.133 1 91.06 86 SER A O 1
ATOM 697 N N . ARG A 1 87 ? -12.688 10.625 -10.359 1 89.75 87 ARG A N 1
ATOM 698 C CA . ARG A 1 87 ? -11.953 9.414 -10.719 1 89.75 87 ARG A CA 1
ATOM 699 C C . ARG A 1 87 ? -10.492 9.508 -10.273 1 89.75 87 ARG A C 1
ATOM 701 O O . ARG A 1 87 ? -9.938 10.602 -10.188 1 89.75 87 ARG A O 1
ATOM 708 N N . LEU A 1 88 ? -9.859 8.414 -9.992 1 89.06 88 LEU A N 1
ATOM 709 C CA . LEU A 1 88 ? -8.477 8.359 -9.523 1 89.06 88 LEU A CA 1
ATOM 710 C C . LEU A 1 88 ? -7.547 9.094 -10.484 1 89.06 88 LEU A C 1
ATOM 712 O O . LEU A 1 88 ? -6.664 9.836 -10.055 1 89.06 88 LEU A O 1
ATOM 716 N N . LYS A 1 89 ? -7.738 8.812 -11.766 1 86.56 89 LYS A N 1
ATOM 717 C CA . LYS A 1 89 ? -6.859 9.391 -12.781 1 86.56 89 LYS A CA 1
ATOM 718 C C . LYS A 1 89 ? -6.969 10.914 -12.797 1 86.56 89 LYS A C 1
ATOM 720 O O . LYS A 1 89 ? -6.113 11.594 -13.367 1 86.56 89 LYS A O 1
ATOM 725 N N . ASP A 1 90 ? -8.047 11.5 -12.227 1 91.69 90 ASP A N 1
ATOM 726 C CA . ASP A 1 90 ? -8.289 12.938 -12.242 1 91.69 90 ASP A CA 1
ATOM 727 C C . ASP A 1 90 ? -7.828 13.578 -10.93 1 91.69 90 ASP A C 1
ATOM 729 O O . ASP A 1 90 ? -7.883 14.797 -10.781 1 91.69 90 ASP A O 1
ATOM 733 N N . LEU A 1 91 ? -7.414 12.828 -10 1 93.44 91 LEU A N 1
ATOM 734 C CA . LEU A 1 91 ? -6.965 13.359 -8.719 1 93.44 91 LEU A CA 1
ATOM 735 C C . LEU A 1 91 ? -5.633 14.086 -8.867 1 93.44 91 LEU A C 1
ATOM 737 O O . LEU A 1 91 ? -4.824 13.742 -9.734 1 93.44 91 LEU A O 1
ATOM 741 N N . ASP A 1 92 ? -5.504 15.18 -8.125 1 94.5 92 ASP A N 1
ATOM 742 C CA . ASP A 1 92 ? -4.172 15.766 -7.965 1 94.5 92 ASP A CA 1
ATOM 743 C C . ASP A 1 92 ? -3.258 14.836 -7.172 1 94.5 92 ASP A C 1
ATOM 745 O O . ASP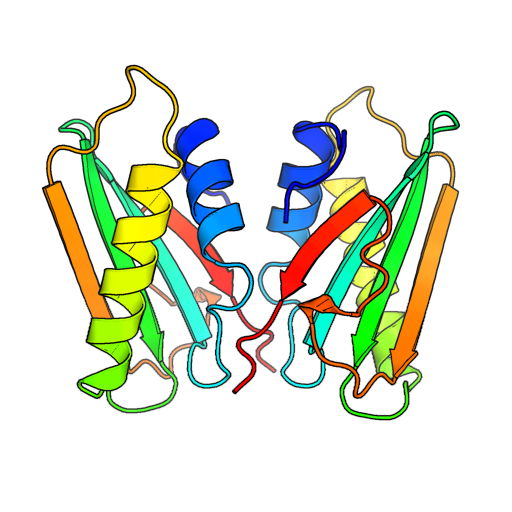 A 1 92 ? -3.408 14.695 -5.957 1 94.5 92 ASP A O 1
ATOM 749 N N . VAL A 1 93 ? -2.342 14.258 -7.75 1 93.38 93 VAL A N 1
ATOM 750 C CA . VAL A 1 93 ? -1.539 13.211 -7.125 1 93.38 93 VAL A CA 1
ATOM 751 C C . VAL A 1 93 ? -0.307 13.828 -6.469 1 93.38 93 VAL A C 1
ATOM 753 O O . VAL A 1 93 ? 0.562 13.109 -5.969 1 93.38 93 VAL A O 1
ATOM 756 N N . LEU A 1 94 ? -0.166 15.164 -6.492 1 94.56 94 LEU A N 1
ATOM 757 C CA . LEU A 1 94 ? 1.017 15.836 -5.961 1 94.56 94 LEU A CA 1
ATOM 758 C C . LEU A 1 94 ? 2.289 15.258 -6.57 1 94.56 94 LEU A C 1
ATOM 760 O O . LEU A 1 94 ? 2.475 15.289 -7.785 1 94.56 94 LEU A O 1
ATOM 764 N N . ASP A 1 95 ? 3.221 14.688 -5.762 1 93.69 95 ASP A N 1
ATOM 765 C CA . ASP A 1 95 ? 4.422 14.062 -6.309 1 93.69 95 ASP A CA 1
ATOM 766 C C . ASP A 1 95 ? 4.191 12.578 -6.586 1 93.69 95 ASP A C 1
ATOM 768 O O . ASP A 1 95 ? 5.035 11.914 -7.188 1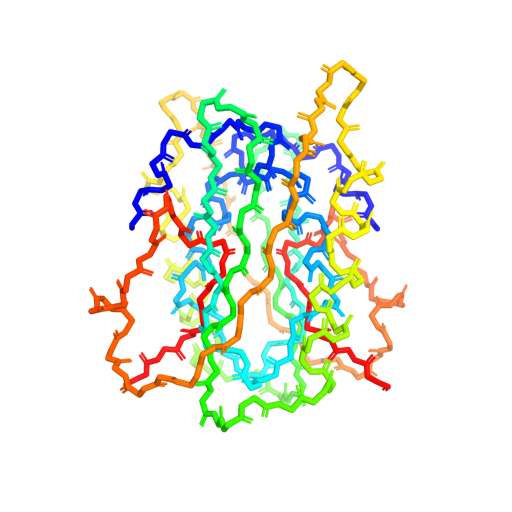 93.69 95 ASP A O 1
ATOM 772 N N . GLY A 1 96 ? 3.059 12.062 -6.18 1 92.44 96 GLY A N 1
ATOM 773 C CA . GLY A 1 96 ? 2.744 10.672 -6.465 1 92.44 96 GLY A CA 1
ATOM 774 C C . GLY A 1 96 ? 1.776 10.062 -5.469 1 92.44 96 GLY A C 1
ATOM 775 O O . GLY A 1 96 ? 1.575 10.609 -4.379 1 92.44 96 GLY A O 1
ATOM 776 N N . LEU A 1 97 ? 1.122 8.969 -5.895 1 93.62 97 LEU A N 1
ATOM 777 C CA . LEU A 1 97 ? 0.255 8.195 -5.012 1 93.62 97 LEU A CA 1
ATOM 778 C C . LEU A 1 97 ? 1.038 7.086 -4.312 1 93.62 97 LEU A C 1
ATOM 780 O O . LEU A 1 97 ? 1.876 6.43 -4.934 1 93.62 97 LEU A O 1
ATOM 784 N N . VAL A 1 98 ? 0.755 6.945 -3.045 1 93.69 98 VAL A N 1
ATOM 785 C CA . VAL A 1 98 ? 1.377 5.84 -2.328 1 93.69 98 VAL A CA 1
ATOM 786 C C . VAL A 1 98 ? 0.335 4.758 -2.047 1 93.69 98 VAL A C 1
ATOM 788 O O . VAL A 1 98 ? 0.681 3.645 -1.644 1 93.69 98 VAL A O 1
ATOM 791 N N . TYR A 1 99 ? -0.814 5.105 -2.201 1 94.94 99 TYR A N 1
ATOM 792 C CA . TYR A 1 99 ? -1.928 4.168 -2.111 1 94.94 99 TYR A CA 1
ATOM 793 C C . TYR A 1 99 ? -3.088 4.617 -2.992 1 94.94 99 TYR A C 1
ATOM 795 O O . TYR A 1 99 ? -3.379 5.809 -3.09 1 94.94 99 TYR A O 1
ATOM 803 N N . ALA A 1 100 ? -3.783 3.66 -3.58 1 95.44 100 ALA A N 1
ATOM 804 C CA . ALA A 1 100 ? -5.051 3.875 -4.273 1 95.44 100 ALA A CA 1
ATOM 805 C C . ALA A 1 100 ? -5.898 2.607 -4.27 1 95.44 100 ALA A C 1
ATOM 807 O O . ALA A 1 100 ? -5.426 1.531 -4.641 1 95.44 100 ALA A O 1
ATOM 808 N N . ARG A 1 101 ? -7.121 2.783 -3.82 1 94.88 101 ARG A N 1
ATOM 809 C CA . ARG A 1 101 ? -8.008 1.628 -3.846 1 94.88 101 ARG A CA 1
ATOM 810 C C . ARG A 1 101 ? -8.562 1.394 -5.25 1 94.88 101 ARG A C 1
ATOM 812 O O . ARG A 1 101 ? -8.609 2.316 -6.066 1 94.88 101 ARG A O 1
ATOM 819 N N . ARG A 1 102 ? -8.891 0.15 -5.434 1 92.56 102 ARG A N 1
ATOM 820 C CA . ARG A 1 102 ? -9.523 -0.155 -6.707 1 92.56 102 ARG A CA 1
ATOM 821 C C . ARG A 1 102 ? -10.852 0.579 -6.844 1 92.56 102 ARG A C 1
ATOM 823 O O . ARG A 1 102 ? -11.633 0.645 -5.895 1 92.56 102 ARG A O 1
ATOM 830 N N . GLU A 1 103 ? -10.992 1.238 -7.996 1 85.5 103 GLU A N 1
ATOM 831 C CA . GLU A 1 103 ? -12.258 1.91 -8.281 1 85.5 103 GLU A CA 1
ATOM 832 C C . GLU A 1 103 ? -12.852 1.434 -9.602 1 85.5 103 GLU A C 1
ATOM 834 O O . GLU A 1 103 ? -12.117 1.131 -10.547 1 85.5 103 GLU A O 1
ATOM 839 N N . TYR A 1 104 ? -14.133 1.021 -9.516 1 73.06 104 TYR A N 1
ATOM 840 C CA . TYR A 1 104 ? -14.852 0.515 -10.68 1 73.06 104 TYR A CA 1
ATOM 841 C C . TYR A 1 104 ? -15.617 1.632 -11.375 1 73.06 104 TYR A C 1
ATOM 843 O O . TYR A 1 104 ? -16.031 2.602 -10.734 1 73.06 104 TYR A O 1
ATOM 851 N N . MET B 1 1 ? 6.27 -4.832 11.109 1 47.09 1 MET B N 1
ATOM 852 C CA . MET B 1 1 ? 6.598 -6.125 10.523 1 47.09 1 MET B CA 1
ATOM 853 C C . MET B 1 1 ? 7.586 -5.969 9.367 1 47.09 1 MET B C 1
ATOM 855 O O . MET B 1 1 ? 7.391 -5.121 8.492 1 47.09 1 MET B O 1
ATOM 859 N N . SER B 1 2 ? 8.688 -6.34 9.648 1 52.69 2 SER B N 1
ATOM 860 C CA . SER B 1 2 ? 9.852 -6.113 8.797 1 52.69 2 SER B CA 1
ATOM 861 C C . SER B 1 2 ? 9.812 -7.012 7.562 1 52.69 2 SER B C 1
ATOM 863 O O . SER B 1 2 ? 9.336 -8.141 7.625 1 52.69 2 SER B O 1
ATOM 865 N N . VAL B 1 3 ? 9.469 -6.402 6.371 1 61.78 3 VAL B N 1
ATOM 866 C CA . VAL B 1 3 ? 9.75 -7.148 5.148 1 61.78 3 VAL B CA 1
ATOM 867 C C . VAL B 1 3 ? 11.133 -7.797 5.242 1 61.78 3 VAL B C 1
ATOM 869 O O . VAL B 1 3 ? 12.125 -7.117 5.508 1 61.78 3 VAL B O 1
ATOM 872 N N . ARG B 1 4 ? 10.992 -9.148 5.465 1 68.81 4 ARG B N 1
ATOM 873 C CA . ARG B 1 4 ? 12.211 -9.953 5.527 1 68.81 4 ARG B CA 1
ATOM 874 C C . ARG B 1 4 ? 12.852 -10.086 4.148 1 68.81 4 ARG B C 1
ATOM 876 O O . ARG B 1 4 ? 12.164 -10.367 3.164 1 68.81 4 ARG B O 1
ATOM 883 N N . HIS B 1 5 ? 13.922 -9.734 3.996 1 73.44 5 HIS B N 1
ATOM 884 C CA . HIS B 1 5 ? 14.961 -9.82 2.973 1 73.44 5 HIS B CA 1
ATOM 885 C C . HIS B 1 5 ? 14.352 -9.781 1.572 1 73.44 5 HIS B C 1
ATOM 887 O O . HIS B 1 5 ? 14.633 -10.656 0.748 1 73.44 5 HIS B O 1
ATOM 893 N N . LEU B 1 6 ? 13.297 -8.992 1.327 1 86.06 6 LEU B N 1
ATOM 894 C CA . LEU B 1 6 ? 12.859 -8.781 -0.048 1 86.06 6 LEU B CA 1
ATOM 895 C C . LEU B 1 6 ? 13.719 -7.727 -0.736 1 86.06 6 LEU B C 1
ATOM 897 O O . LEU B 1 6 ? 14.039 -6.699 -0.138 1 86.06 6 LEU B O 1
ATOM 901 N N . PRO B 1 7 ? 14.188 -8.141 -1.901 1 87.25 7 PRO B N 1
ATOM 902 C CA . PRO B 1 7 ? 14.953 -7.102 -2.598 1 87.25 7 PRO B CA 1
ATOM 903 C C . PRO B 1 7 ? 14.156 -5.82 -2.816 1 87.25 7 PRO B C 1
ATOM 905 O O . PRO B 1 7 ? 12.945 -5.879 -3.066 1 87.25 7 PRO B O 1
ATOM 908 N N . GLU B 1 8 ? 14.844 -4.684 -2.723 1 83.31 8 GLU B N 1
ATOM 909 C CA . GLU B 1 8 ? 14.195 -3.379 -2.807 1 83.31 8 GLU B CA 1
ATOM 910 C C . GLU B 1 8 ? 13.461 -3.213 -4.137 1 83.31 8 GLU B C 1
ATOM 912 O O . GLU B 1 8 ? 12.359 -2.658 -4.176 1 83.31 8 GLU B O 1
ATOM 917 N N . TRP B 1 9 ? 14.047 -3.723 -5.238 1 86.19 9 TRP B N 1
ATOM 918 C CA . TRP B 1 9 ? 13.43 -3.568 -6.551 1 86.19 9 TRP B CA 1
ATOM 919 C C . TRP B 1 9 ? 12.078 -4.262 -6.602 1 86.19 9 TRP B C 1
ATOM 921 O O . TRP B 1 9 ? 11.148 -3.777 -7.258 1 86.19 9 TRP B O 1
ATOM 931 N N . LEU B 1 10 ? 11.938 -5.375 -5.965 1 90.19 10 LEU B N 1
ATOM 932 C CA . LEU B 1 10 ? 10.695 -6.141 -5.965 1 90.19 10 LEU B CA 1
ATOM 933 C C . LEU B 1 10 ? 9.617 -5.43 -5.148 1 90.19 10 LEU B C 1
ATOM 935 O O . LEU B 1 10 ? 8.461 -5.352 -5.57 1 90.19 10 LEU B O 1
ATOM 939 N N . VAL B 1 11 ? 10.023 -4.875 -4.047 1 87.06 11 VAL B N 1
ATOM 940 C CA . VAL B 1 11 ? 9.094 -4.133 -3.199 1 87.06 11 VAL B CA 1
ATOM 941 C C . VAL B 1 11 ? 8.523 -2.947 -3.973 1 87.06 11 VAL B C 1
ATOM 943 O O . VAL B 1 11 ? 7.309 -2.721 -3.963 1 87.06 11 VAL B O 1
ATOM 946 N N . LEU B 1 12 ? 9.375 -2.279 -4.617 1 86.38 12 LEU B N 1
ATOM 947 C CA . LEU B 1 12 ? 8.945 -1.107 -5.375 1 86.38 12 LEU B CA 1
ATOM 948 C C . LEU B 1 12 ? 8.031 -1.51 -6.527 1 86.38 12 LEU B C 1
ATOM 950 O O . LEU B 1 12 ? 7.02 -0.852 -6.781 1 86.38 12 LEU B O 1
ATOM 954 N N . SER B 1 13 ? 8.43 -2.547 -7.281 1 89.25 13 SER B N 1
ATOM 955 C CA . SER B 1 13 ? 7.609 -3.035 -8.383 1 89.25 13 SER B CA 1
ATOM 956 C C . SER B 1 13 ? 6.227 -3.453 -7.902 1 89.25 13 SER B C 1
ATOM 958 O O . SER B 1 13 ? 5.219 -3.129 -8.531 1 89.25 13 SER B O 1
ATOM 960 N N . ILE B 1 14 ? 6.188 -4.18 -6.789 1 91.38 14 ILE B N 1
ATOM 961 C CA . ILE B 1 14 ? 4.922 -4.648 -6.234 1 91.38 14 ILE B CA 1
ATOM 962 C C . ILE B 1 14 ? 4.074 -3.453 -5.797 1 91.38 14 ILE B C 1
ATOM 964 O O . ILE B 1 14 ? 2.881 -3.389 -6.098 1 91.38 14 ILE B O 1
ATOM 968 N N . TRP B 1 15 ? 4.742 -2.598 -5.109 1 88.56 15 TRP B N 1
ATOM 969 C CA . TRP B 1 15 ? 4.039 -1.412 -4.625 1 88.56 15 TRP B CA 1
ATOM 970 C C . TRP B 1 15 ? 3.357 -0.677 -5.777 1 88.56 15 TRP B C 1
ATOM 972 O O . TRP B 1 15 ? 2.164 -0.379 -5.711 1 88.56 15 TRP B O 1
ATOM 982 N N . ARG B 1 16 ? 4.023 -0.445 -6.844 1 89.56 16 ARG B N 1
ATOM 983 C CA . ARG B 1 16 ? 3.469 0.241 -8.008 1 89.56 16 ARG B CA 1
ATOM 984 C C . ARG B 1 16 ? 2.311 -0.548 -8.602 1 89.56 16 ARG B C 1
ATOM 986 O O . ARG B 1 16 ? 1.288 0.029 -8.984 1 89.56 16 ARG B O 1
ATOM 993 N N . ALA B 1 17 ? 2.498 -1.79 -8.711 1 93.5 17 ALA B N 1
ATOM 994 C CA . ALA B 1 17 ? 1.491 -2.66 -9.312 1 93.5 17 ALA B CA 1
ATOM 995 C C . ALA B 1 17 ? 0.227 -2.709 -8.461 1 93.5 17 ALA B C 1
ATOM 997 O O . ALA B 1 17 ? -0.864 -2.973 -8.969 1 93.5 17 ALA B O 1
ATOM 998 N N . LEU B 1 18 ? 0.336 -2.459 -7.199 1 94.62 18 LEU B N 1
ATOM 999 C CA . LEU B 1 18 ? -0.779 -2.557 -6.262 1 94.62 18 LEU B CA 1
ATOM 1000 C C . LEU B 1 18 ? -1.722 -1.366 -6.414 1 94.62 18 LEU B C 1
ATOM 1002 O O . LEU B 1 18 ? -2.887 -1.438 -6.016 1 94.62 18 LEU B O 1
ATOM 1006 N N . LEU B 1 19 ? -1.192 -0.204 -6.945 1 92.62 19 LEU B N 1
ATOM 1007 C CA . LEU B 1 19 ? -1.992 1.011 -7.055 1 92.62 19 LEU B CA 1
ATOM 1008 C C . LEU B 1 19 ? -3.236 0.768 -7.902 1 92.62 19 LEU B C 1
ATOM 1010 O O . LEU B 1 19 ? -3.135 0.374 -9.062 1 92.62 19 LEU B O 1
ATOM 1014 N N . GLY B 1 20 ? -4.391 0.946 -7.289 1 93.5 20 GLY B N 1
ATOM 1015 C CA . GLY B 1 20 ? -5.656 0.78 -7.988 1 93.5 20 GLY B CA 1
ATOM 1016 C C . GLY B 1 20 ? -6.133 -0.66 -8.031 1 93.5 20 GLY B C 1
ATOM 1017 O O . GLY B 1 20 ? -7.113 -0.976 -8.703 1 93.5 20 GLY B O 1
ATOM 1018 N N . GLU B 1 21 ? -5.379 -1.528 -7.332 1 94.88 21 GLU B N 1
ATOM 1019 C CA . GLU B 1 21 ? -5.707 -2.947 -7.414 1 94.88 21 GLU B CA 1
ATOM 1020 C C . GLU B 1 21 ? -6.254 -3.465 -6.086 1 94.88 21 GLU B C 1
ATOM 1022 O O . GLU B 1 21 ? -6.715 -4.605 -6 1 94.88 21 GLU B O 1
ATOM 1027 N N . ILE B 1 22 ? -6.242 -2.691 -5.043 1 96.12 22 ILE B N 1
ATOM 1028 C CA . ILE B 1 22 ? -6.66 -3.109 -3.709 1 96.12 22 ILE B CA 1
ATOM 1029 C C . ILE B 1 22 ? -8.156 -2.85 -3.529 1 96.12 22 ILE B C 1
ATOM 1031 O O . ILE B 1 22 ? -8.625 -1.726 -3.727 1 96.12 22 ILE B O 1
ATOM 1035 N N . TYR B 1 23 ? -8.891 -3.797 -3.242 1 95.62 23 TYR B N 1
ATOM 1036 C CA . TYR B 1 23 ? -10.32 -3.641 -2.979 1 95.62 23 TYR B CA 1
ATOM 1037 C C . TYR B 1 23 ? -10.664 -4.07 -1.558 1 95.62 23 TYR B C 1
ATOM 1039 O O . TYR B 1 23 ? -9.867 -4.75 -0.9 1 95.62 23 TYR B O 1
ATOM 1047 N N . PRO B 1 24 ? -11.789 -3.752 -1.045 1 93 24 PRO B N 1
ATOM 1048 C CA . PRO B 1 24 ? -12.102 -3.816 0.386 1 93 24 PRO B CA 1
ATOM 1049 C C . PRO B 1 24 ? -12.008 -5.234 0.947 1 93 24 PRO B C 1
ATOM 1051 O O . PRO B 1 24 ? -11.719 -5.414 2.133 1 93 24 PRO B O 1
ATOM 1054 N N . ALA B 1 25 ? -12.266 -6.195 0.155 1 95.56 25 ALA B N 1
ATOM 1055 C CA . ALA B 1 25 ? -12.273 -7.57 0.641 1 95.56 25 ALA B CA 1
ATOM 1056 C C . ALA B 1 25 ? -10.875 -8.016 1.059 1 95.56 25 ALA B C 1
ATOM 1058 O O . ALA B 1 25 ? -10.719 -8.992 1.794 1 95.56 25 ALA B O 1
ATOM 1059 N N . ILE B 1 26 ? -9.836 -7.379 0.574 1 96.75 26 ILE B N 1
ATOM 1060 C CA . ILE B 1 26 ? -8.453 -7.734 0.874 1 96.75 26 ILE B CA 1
ATOM 1061 C C . ILE B 1 26 ? -8.062 -7.195 2.25 1 96.75 26 ILE B C 1
ATOM 1063 O O . ILE B 1 26 ? -8.023 -5.98 2.459 1 96.75 26 ILE B O 1
ATOM 1067 N N . ARG B 1 27 ? -7.723 -8.094 3.166 1 96.5 27 ARG B N 1
ATOM 1068 C CA . ARG B 1 27 ? -7.277 -7.723 4.504 1 96.5 27 ARG B CA 1
ATOM 1069 C C . ARG B 1 27 ? -5.773 -7.473 4.531 1 96.5 27 ARG B C 1
ATOM 1071 O O . ARG B 1 27 ? -5.297 -6.566 5.219 1 96.5 27 ARG B O 1
ATOM 1078 N N . ALA B 1 28 ? -5.102 -8.258 3.787 1 96.88 28 ALA B N 1
ATOM 1079 C CA . ALA B 1 28 ? -3.645 -8.18 3.721 1 96.88 28 ALA B CA 1
ATOM 1080 C C . ALA B 1 28 ? -3.109 -8.906 2.492 1 96.88 28 ALA B C 1
ATOM 1082 O O . ALA B 1 28 ? -3.781 -9.789 1.943 1 96.88 28 ALA B O 1
ATOM 1083 N N . ILE B 1 29 ? -1.983 -8.5 2.039 1 96.88 29 ILE B N 1
ATOM 1084 C CA . ILE B 1 29 ? -1.253 -9.164 0.963 1 96.88 29 ILE B CA 1
ATOM 1085 C C . ILE B 1 29 ? 0.157 -9.516 1.437 1 96.88 29 ILE B C 1
ATOM 1087 O O . ILE B 1 29 ? 0.925 -8.633 1.823 1 96.88 29 ILE B O 1
ATOM 1091 N N . ALA B 1 30 ? 0.466 -10.797 1.411 1 96 30 ALA B N 1
ATOM 1092 C CA . ALA B 1 30 ? 1.789 -11.297 1.778 1 96 30 ALA B CA 1
ATOM 1093 C C . ALA B 1 30 ? 2.551 -11.781 0.551 1 96 30 ALA B C 1
ATOM 1095 O O . ALA B 1 30 ? 1.949 -12.289 -0.401 1 96 30 ALA B O 1
ATOM 1096 N N . ILE B 1 31 ? 3.842 -11.68 0.637 1 95.56 31 ILE B N 1
ATOM 1097 C CA . ILE B 1 31 ? 4.648 -12.102 -0.502 1 95.56 31 ILE B CA 1
ATOM 1098 C C . ILE B 1 31 ? 5.816 -12.961 -0.019 1 95.56 31 ILE B C 1
ATOM 1100 O O . ILE B 1 31 ? 6.266 -12.82 1.12 1 95.56 31 ILE B O 1
ATOM 1104 N N . SER B 1 32 ? 6.207 -13.805 -0.875 1 95.25 32 SER B N 1
ATOM 1105 C CA . SER B 1 32 ? 7.434 -14.578 -0.704 1 95.25 32 SER B CA 1
ATOM 1106 C C . SER B 1 32 ? 8.273 -14.562 -1.975 1 95.25 32 SER B C 1
ATOM 1108 O O . SER B 1 32 ? 7.742 -14.672 -3.08 1 95.25 32 SER B O 1
ATOM 1110 N N . PHE B 1 33 ? 9.484 -14.359 -1.775 1 95.12 33 PHE B N 1
ATOM 1111 C CA . PHE B 1 33 ? 10.43 -14.398 -2.887 1 95.12 33 PHE B CA 1
ATOM 1112 C C . PHE B 1 33 ? 11.625 -15.281 -2.545 1 95.12 33 PHE B C 1
ATOM 1114 O O . PHE B 1 33 ? 12.453 -14.914 -1.712 1 95.12 33 PHE B O 1
ATOM 1121 N N . SER B 1 34 ? 11.75 -16.375 -3.193 1 93.88 34 SER B N 1
ATOM 1122 C CA . SER B 1 34 ? 12.734 -17.375 -2.84 1 93.88 34 SER B CA 1
ATOM 1123 C C . SER B 1 34 ? 14.07 -17.125 -3.537 1 93.88 34 SER B C 1
ATOM 1125 O O . SER B 1 34 ? 14.148 -16.297 -4.445 1 93.88 34 SER B O 1
ATOM 1127 N N . SER B 1 35 ? 15.109 -17.891 -3.039 1 91.69 35 SER B N 1
ATOM 1128 C CA . SER B 1 35 ? 16.422 -17.828 -3.66 1 91.69 35 SER B CA 1
ATOM 1129 C C . SER B 1 35 ? 16.375 -18.312 -5.105 1 91.69 35 SER B C 1
ATOM 1131 O O . SER B 1 35 ? 17.188 -17.875 -5.938 1 91.69 35 SER B O 1
ATOM 1133 N N . SER B 1 36 ? 15.523 -19.219 -5.441 1 93.38 36 SER B N 1
ATOM 1134 C CA . SER B 1 36 ? 15.344 -19.703 -6.805 1 93.38 36 SER B CA 1
ATOM 1135 C C . SER B 1 36 ? 14.508 -18.734 -7.637 1 93.38 36 SER B C 1
ATOM 1137 O O . SER B 1 36 ? 14.062 -19.078 -8.734 1 93.38 36 SER B O 1
ATOM 1139 N N . ARG B 1 37 ? 14.18 -17.578 -7.145 1 92.81 37 ARG B N 1
ATOM 1140 C CA . ARG B 1 37 ? 13.492 -16.469 -7.809 1 92.81 37 ARG B CA 1
ATOM 1141 C C . ARG B 1 37 ? 12.039 -16.828 -8.102 1 92.81 37 ARG B C 1
ATOM 1143 O O . ARG B 1 37 ? 11.539 -16.547 -9.195 1 92.81 37 ARG B O 1
ATOM 1150 N N . GLU B 1 38 ? 11.477 -17.516 -7.156 1 94.75 38 GLU B N 1
ATOM 1151 C CA . GLU B 1 38 ? 10.047 -17.812 -7.184 1 94.75 38 GLU B CA 1
ATOM 1152 C C . GLU B 1 38 ? 9.258 -16.812 -6.324 1 94.75 38 GLU B C 1
ATOM 1154 O O . GLU B 1 38 ? 9.586 -16.609 -5.152 1 94.75 38 GLU B O 1
ATOM 1159 N N . LEU B 1 39 ? 8.211 -16.266 -7.008 1 95.38 39 LEU B N 1
ATOM 1160 C CA . LEU B 1 39 ? 7.402 -15.258 -6.324 1 95.38 39 LEU B CA 1
ATOM 1161 C C . LEU B 1 39 ? 6.039 -15.828 -5.949 1 95.38 39 LEU B C 1
ATOM 1163 O O . LEU B 1 39 ? 5.352 -16.406 -6.789 1 95.38 39 LEU B O 1
ATOM 1167 N N . THR B 1 40 ? 5.691 -15.758 -4.688 1 96.25 40 THR B N 1
ATOM 1168 C CA . THR B 1 40 ? 4.348 -16.094 -4.23 1 96.25 40 THR B CA 1
ATOM 1169 C C . THR B 1 40 ? 3.621 -14.844 -3.723 1 96.25 40 THR B C 1
ATOM 1171 O O . THR B 1 40 ? 4.184 -14.062 -2.955 1 96.25 40 THR B O 1
ATOM 1174 N N . ILE B 1 41 ? 2.463 -14.68 -4.203 1 96.94 41 ILE B N 1
ATOM 1175 C CA . ILE B 1 41 ? 1.591 -13.625 -3.701 1 96.94 41 ILE B CA 1
ATOM 1176 C C . ILE B 1 41 ? 0.358 -14.242 -3.043 1 96.94 41 ILE B C 1
ATOM 1178 O O . ILE B 1 41 ? -0.324 -15.078 -3.646 1 96.94 41 ILE B O 1
ATOM 1182 N N . ARG B 1 42 ? 0.136 -13.828 -1.85 1 97.62 42 ARG B N 1
ATOM 1183 C CA . ARG B 1 42 ? -1.006 -14.359 -1.112 1 97.62 42 ARG B CA 1
ATOM 1184 C C . ARG B 1 42 ? -1.949 -13.242 -0.686 1 97.62 42 ARG B C 1
ATOM 1186 O O . ARG B 1 42 ? -1.551 -12.328 0.042 1 97.62 42 ARG B O 1
ATOM 1193 N N . TYR B 1 43 ? -3.184 -13.375 -1.136 1 98.25 43 TYR B N 1
ATOM 1194 C CA . TYR B 1 43 ? -4.254 -12.523 -0.63 1 98.25 43 TYR B CA 1
ATOM 1195 C C . TYR B 1 43 ? -4.891 -13.125 0.615 1 98.25 43 TYR B C 1
ATOM 1197 O O . TYR B 1 43 ? -5.305 -14.289 0.607 1 98.25 43 TYR B O 1
ATOM 1205 N N . TYR B 1 44 ? -4.934 -12.398 1.693 1 97.94 44 TYR B N 1
ATOM 1206 C CA . TYR B 1 44 ? -5.844 -12.695 2.795 1 97.94 44 TYR B CA 1
ATOM 1207 C C . TYR B 1 44 ? -7.152 -11.93 2.646 1 97.94 44 TYR B C 1
ATOM 1209 O O . TYR B 1 44 ? -7.156 -10.695 2.627 1 97.94 44 TYR B O 1
ATOM 1217 N N . LEU B 1 45 ? -8.242 -12.633 2.564 1 97.88 45 LEU B N 1
ATOM 1218 C CA . LEU B 1 45 ? -9.547 -12.031 2.314 1 97.88 45 LEU B CA 1
ATOM 1219 C C . LEU B 1 45 ? -10.453 -12.172 3.535 1 97.88 45 LEU B C 1
ATOM 1221 O O . LEU B 1 45 ? -10.297 -13.109 4.32 1 97.88 45 LEU B O 1
ATOM 1225 N N . ASP B 1 46 ? -11.352 -11.227 3.676 1 96.44 46 ASP B N 1
ATOM 1226 C CA . ASP B 1 46 ? -12.312 -11.312 4.773 1 96.44 46 ASP B CA 1
ATOM 1227 C C . ASP B 1 46 ? -13.547 -12.102 4.359 1 96.44 46 ASP B C 1
ATOM 1229 O O . ASP B 1 46 ? -14.555 -12.109 5.074 1 96.44 46 ASP B O 1
ATOM 1233 N N . ARG B 1 47 ? -13.586 -12.742 3.258 1 97.5 47 ARG B N 1
ATOM 1234 C CA . ARG B 1 47 ? -14.602 -13.625 2.697 1 97.5 47 ARG B CA 1
ATOM 1235 C C . ARG B 1 47 ? -13.961 -14.773 1.916 1 97.5 47 ARG B C 1
ATOM 1237 O O . ARG B 1 47 ? -12.75 -14.797 1.724 1 97.5 47 ARG B O 1
ATOM 1244 N N . GLU B 1 48 ? -14.797 -15.734 1.489 1 98.12 48 GLU B N 1
ATOM 1245 C CA . GLU B 1 48 ? -14.289 -16.828 0.666 1 98.12 48 GLU B CA 1
ATOM 1246 C C . GLU B 1 48 ? -13.812 -16.328 -0.692 1 98.12 48 GLU B C 1
ATOM 1248 O O . GLU B 1 48 ? -14.453 -15.469 -1.304 1 98.12 48 GLU B O 1
ATOM 1253 N N . PRO B 1 49 ? -12.68 -16.828 -1.113 1 98.25 49 PRO B N 1
ATOM 1254 C CA . PRO B 1 49 ? -12.172 -16.422 -2.422 1 98.25 49 PRO B CA 1
ATOM 1255 C C . PRO B 1 49 ? -13.125 -16.766 -3.564 1 98.25 49 PRO B C 1
ATOM 1257 O O . PRO B 1 49 ? -13.836 -17.766 -3.496 1 98.25 49 PRO B O 1
ATOM 1260 N N . THR B 1 50 ? 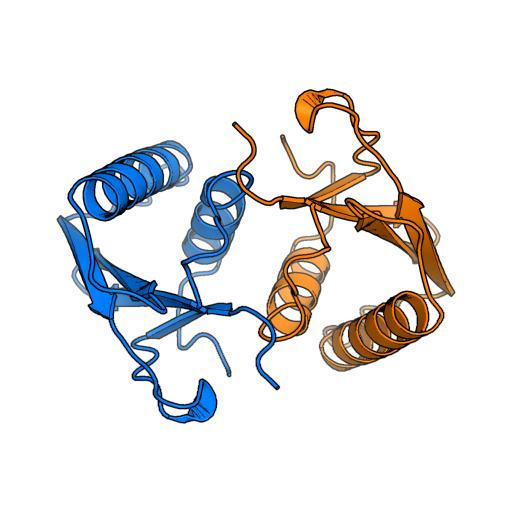-13.164 -15.953 -4.57 1 98 50 THR B N 1
ATOM 1261 C CA . THR B 1 50 ? -13.875 -16.172 -5.82 1 98 50 THR B CA 1
ATOM 1262 C C . THR B 1 50 ? -12.914 -16.141 -7.004 1 98 50 THR B C 1
ATOM 1264 O O . THR B 1 50 ? -11.727 -15.859 -6.84 1 98 50 THR B O 1
ATOM 1267 N N . GLN B 1 51 ? -13.422 -16.5 -8.172 1 97.56 51 GLN B N 1
ATOM 1268 C CA . GLN B 1 51 ? -12.609 -16.422 -9.383 1 97.56 51 GLN B CA 1
ATOM 1269 C C . GLN B 1 51 ? -12.078 -15.008 -9.602 1 97.56 51 GLN B C 1
ATOM 1271 O O . GLN B 1 51 ? -10.969 -14.828 -10.102 1 97.56 51 GLN B O 1
ATOM 1276 N N . TYR B 1 52 ? -12.867 -14.062 -9.211 1 97.12 52 TYR B N 1
ATOM 1277 C CA . TYR B 1 52 ? -12.484 -12.656 -9.344 1 97.12 52 TYR B CA 1
ATOM 1278 C C . TYR B 1 52 ? -11.164 -12.383 -8.625 1 97.12 52 TYR B C 1
ATOM 1280 O O . TYR B 1 52 ? -10.32 -11.648 -9.141 1 97.12 52 TYR B O 1
ATOM 1288 N N . ASP B 1 53 ? -10.961 -12.922 -7.5 1 97.75 53 ASP B N 1
ATOM 1289 C CA . ASP B 1 53 ? -9.766 -12.68 -6.699 1 97.75 53 ASP B CA 1
ATOM 1290 C C . ASP B 1 53 ? -8.523 -13.25 -7.383 1 97.75 53 ASP B C 1
ATOM 1292 O O . ASP B 1 53 ? -7.477 -12.602 -7.422 1 97.75 53 ASP B O 1
ATOM 1296 N N . PHE B 1 54 ? -8.68 -14.445 -7.977 1 97.25 54 PHE B N 1
ATOM 1297 C CA . PHE B 1 54 ? -7.562 -15.07 -8.672 1 97.25 54 PHE B CA 1
ATOM 1298 C C . PHE B 1 54 ? -7.203 -14.305 -9.938 1 97.25 54 PHE B C 1
ATOM 1300 O O . PHE B 1 54 ? -6.023 -14.133 -10.258 1 97.25 54 PHE B O 1
ATOM 1307 N N . GLU B 1 55 ? -8.188 -13.867 -10.586 1 97.19 55 GLU B N 1
ATOM 1308 C CA . GLU B 1 55 ? -7.938 -13.039 -11.766 1 97.19 55 GLU B CA 1
ATOM 1309 C C . GLU B 1 55 ? -7.258 -11.727 -11.391 1 97.19 55 GLU B C 1
ATOM 1311 O O . GLU B 1 55 ? -6.383 -11.25 -12.117 1 97.19 55 GLU B O 1
ATOM 1316 N N . SER B 1 56 ? -7.672 -11.141 -10.328 1 96.5 56 SER B N 1
ATOM 1317 C CA . SER B 1 56 ? -7.07 -9.906 -9.828 1 96.5 56 SER B CA 1
ATOM 1318 C C . SER B 1 56 ? -5.582 -10.094 -9.547 1 96.5 56 SER B C 1
ATOM 1320 O O . SER B 1 56 ? -4.762 -9.25 -9.93 1 96.5 56 SER B O 1
ATOM 1322 N N . ILE B 1 57 ? -5.188 -11.219 -8.898 1 96.88 57 ILE B N 1
ATOM 1323 C CA . ILE B 1 57 ? -3.783 -11.477 -8.594 1 96.88 57 ILE B CA 1
ATOM 1324 C C . ILE B 1 57 ? -3.006 -11.688 -9.891 1 96.88 57 ILE B C 1
ATOM 1326 O O . ILE B 1 57 ? -1.842 -11.289 -9.992 1 96.88 57 ILE B O 1
ATOM 1330 N N . ASP B 1 58 ? -3.684 -12.375 -10.859 1 95.06 58 ASP B N 1
ATOM 1331 C CA . ASP B 1 58 ? -3.029 -12.586 -12.148 1 95.06 58 ASP B CA 1
ATOM 1332 C C . ASP B 1 58 ? -2.656 -11.25 -12.797 1 95.06 58 ASP B C 1
ATOM 1334 O O . ASP B 1 58 ? -1.562 -11.109 -13.344 1 95.06 58 ASP B O 1
ATOM 1338 N N . VAL B 1 59 ? -3.578 -10.344 -12.758 1 94.25 59 VAL B N 1
ATOM 1339 C CA . VAL B 1 59 ? -3.324 -9.016 -13.297 1 94.25 59 VAL B CA 1
ATOM 1340 C C . VAL B 1 59 ? -2.184 -8.352 -12.523 1 94.25 59 VAL B C 1
ATOM 1342 O O . VAL B 1 59 ? -1.274 -7.773 -13.125 1 94.25 59 VAL B O 1
ATOM 1345 N N . LEU B 1 60 ? -2.227 -8.469 -11.227 1 95.06 60 LEU B N 1
ATOM 1346 C CA . LEU B 1 60 ? -1.188 -7.906 -10.367 1 95.06 60 LEU B CA 1
ATOM 1347 C C . LEU B 1 60 ? 0.178 -8.484 -10.719 1 95.06 60 LEU B C 1
ATOM 1349 O O . LEU B 1 60 ? 1.147 -7.746 -10.891 1 95.06 60 LEU B O 1
ATOM 1353 N N . LEU B 1 61 ? 0.254 -9.797 -10.867 1 93.69 61 LEU B N 1
ATOM 1354 C CA . LEU B 1 61 ? 1.495 -10.484 -11.203 1 93.69 61 LEU B CA 1
ATOM 1355 C C . LEU B 1 61 ? 2.031 -10.008 -12.547 1 93.69 61 LEU B C 1
ATOM 1357 O O . LEU B 1 61 ? 3.23 -9.758 -12.688 1 93.69 61 LEU B O 1
ATOM 1361 N N . THR B 1 62 ? 1.099 -9.883 -13.523 1 92.19 62 THR B N 1
ATOM 1362 C CA . THR B 1 62 ? 1.477 -9.383 -14.844 1 92.19 62 THR B CA 1
ATOM 1363 C C . THR B 1 62 ? 2.084 -7.988 -14.734 1 92.19 62 THR B C 1
ATOM 1365 O O . THR B 1 62 ? 3.111 -7.703 -15.352 1 92.19 62 THR B O 1
ATOM 1368 N N . ASN B 1 63 ? 1.498 -7.125 -13.914 1 93.12 63 ASN B N 1
ATOM 1369 C CA . ASN B 1 63 ? 1.971 -5.762 -13.719 1 93.12 63 ASN B CA 1
ATOM 1370 C C . ASN B 1 63 ? 3.326 -5.734 -13.016 1 93.12 63 ASN B C 1
ATOM 1372 O O . ASN B 1 63 ? 4.184 -4.91 -13.344 1 93.12 63 ASN B O 1
ATOM 1376 N N . ILE B 1 64 ? 3.559 -6.605 -12.07 1 92.5 64 ILE B N 1
ATOM 1377 C CA . ILE B 1 64 ? 4.832 -6.691 -11.359 1 92.5 64 ILE B CA 1
ATOM 1378 C C . ILE B 1 64 ? 5.938 -7.086 -12.336 1 92.5 64 ILE B C 1
ATOM 1380 O O . ILE B 1 64 ? 7.008 -6.473 -12.352 1 92.5 64 ILE B O 1
ATOM 1384 N N . LEU B 1 65 ? 5.691 -8.078 -13.117 1 88.5 65 LEU B N 1
ATOM 1385 C CA . LEU B 1 65 ? 6.656 -8.57 -14.094 1 88.5 65 LEU B CA 1
ATOM 1386 C C . LEU B 1 65 ? 7 -7.484 -15.109 1 88.5 65 LEU B C 1
ATOM 1388 O O . LEU B 1 65 ? 8.164 -7.324 -15.484 1 88.5 65 LEU B O 1
ATOM 1392 N N . ALA B 1 66 ? 6 -6.758 -15.516 1 88.25 66 ALA B N 1
ATOM 1393 C CA . ALA B 1 66 ? 6.184 -5.68 -16.484 1 88.25 66 ALA B CA 1
ATOM 1394 C C . ALA B 1 66 ? 7.031 -4.555 -15.891 1 88.25 66 ALA B C 1
ATOM 1396 O O . ALA B 1 66 ? 7.738 -3.854 -16.625 1 88.25 66 ALA B O 1
ATOM 1397 N N . GLY B 1 67 ? 7.008 -4.387 -14.586 1 86.25 67 GLY B N 1
ATOM 1398 C CA . GLY B 1 67 ? 7.695 -3.291 -13.93 1 86.25 67 GLY B CA 1
ATOM 1399 C C . GLY B 1 67 ? 9.07 -3.676 -13.406 1 86.25 67 GLY B C 1
ATOM 1400 O O . GLY B 1 67 ? 9.805 -2.828 -12.891 1 86.25 67 GLY B O 1
ATOM 1401 N N . ALA B 1 68 ? 9.406 -4.895 -13.484 1 86.31 68 ALA B N 1
ATOM 1402 C CA . ALA B 1 68 ? 10.695 -5.367 -12.992 1 86.31 68 ALA B CA 1
ATOM 1403 C C . ALA B 1 68 ? 11.836 -4.789 -13.82 1 86.31 68 ALA B C 1
ATOM 1405 O O . ALA B 1 68 ? 11.734 -4.676 -15.047 1 86.31 68 ALA B O 1
ATOM 1406 N N . PRO B 1 69 ? 12.867 -4.293 -13.086 1 87.19 69 PRO B N 1
ATOM 1407 C CA . PRO B 1 69 ? 14.023 -3.785 -13.828 1 87.19 69 PRO B CA 1
ATOM 1408 C C . PRO B 1 69 ? 14.633 -4.832 -14.758 1 87.19 69 PRO B C 1
ATOM 1410 O O . PRO B 1 69 ? 14.43 -6.035 -14.555 1 87.19 69 PRO B O 1
ATOM 1413 N N . GLU B 1 70 ? 15.422 -4.254 -15.695 1 85.06 70 GLU B N 1
ATOM 1414 C CA . GLU B 1 70 ? 16.141 -5.141 -16.609 1 85.06 70 GLU B CA 1
ATOM 1415 C C . GLU B 1 70 ? 17.109 -6.047 -15.852 1 85.06 70 GLU B C 1
ATOM 1417 O O . GLU B 1 70 ? 17.781 -5.602 -14.93 1 85.06 70 GLU B O 1
ATOM 1422 N N . GLY B 1 71 ? 17.141 -7.301 -16.094 1 85.25 71 GLY B N 1
ATOM 1423 C CA . GLY B 1 71 ? 18.047 -8.234 -15.461 1 85.25 71 GLY B CA 1
ATOM 1424 C C . GLY B 1 71 ? 17.438 -8.977 -14.289 1 85.25 71 GLY B C 1
ATOM 1425 O O . GLY B 1 71 ? 17.969 -10 -13.844 1 85.25 71 GLY B O 1
ATOM 1426 N N . GLN B 1 72 ? 16.469 -8.281 -13.773 1 83.25 72 GLN B N 1
ATOM 1427 C CA . GLN B 1 72 ? 15.758 -8.984 -12.703 1 83.25 72 GLN B CA 1
ATOM 1428 C C . GLN B 1 72 ? 14.648 -9.867 -13.273 1 83.25 72 GLN B C 1
ATOM 1430 O O . GLN B 1 72 ? 13.867 -9.43 -14.125 1 83.25 72 GLN B O 1
ATOM 1435 N N . ARG B 1 73 ? 14.836 -11.18 -12.938 1 83.94 73 ARG B N 1
ATOM 1436 C CA . ARG B 1 73 ? 13.852 -12.109 -13.484 1 83.94 73 ARG B CA 1
ATOM 1437 C C . ARG B 1 73 ? 13.125 -12.852 -12.375 1 83.94 73 ARG B C 1
ATOM 1439 O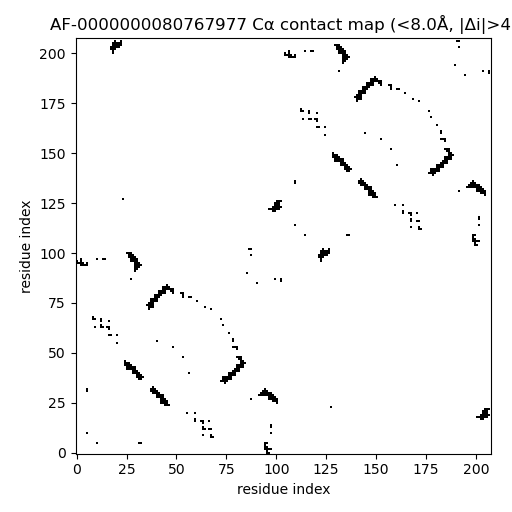 O . ARG B 1 73 ? 13.719 -13.156 -11.336 1 83.94 73 ARG B O 1
ATOM 1446 N N . ILE B 1 74 ? 11.898 -13.086 -12.578 1 90 74 ILE B N 1
ATOM 1447 C CA . ILE B 1 74 ? 11.062 -13.992 -11.789 1 90 74 ILE B CA 1
ATOM 1448 C C . ILE B 1 74 ? 10.844 -15.289 -12.562 1 90 74 ILE B C 1
ATOM 1450 O O . ILE B 1 74 ? 10.32 -15.273 -13.68 1 90 74 ILE B O 1
ATOM 1454 N N . GLU B 1 75 ? 11.273 -16.344 -11.992 1 91.88 75 GLU B N 1
ATOM 1455 C CA . GLU B 1 75 ? 11.281 -17.625 -12.703 1 91.88 75 GLU B CA 1
ATOM 1456 C C . GLU B 1 75 ? 9.906 -18.281 -12.664 1 91.88 75 GLU B C 1
ATOM 1458 O O . GLU B 1 75 ? 9.531 -19 -13.586 1 91.88 75 GLU B O 1
ATOM 1463 N N . ALA B 1 76 ? 9.312 -18.125 -11.602 1 93.56 76 ALA B N 1
ATOM 1464 C CA . ALA B 1 76 ? 7.965 -18.656 -11.414 1 93.56 76 ALA B CA 1
ATOM 1465 C C . ALA B 1 76 ? 7.148 -17.781 -10.469 1 93.56 76 ALA B C 1
ATOM 1467 O O . ALA B 1 76 ? 7.711 -17.109 -9.594 1 93.56 76 ALA B O 1
ATOM 1468 N N . ALA B 1 77 ? 5.844 -17.766 -10.719 1 94.12 77 ALA B N 1
ATOM 1469 C CA . ALA B 1 77 ? 4.945 -16.984 -9.875 1 94.12 77 ALA B CA 1
ATOM 1470 C C . ALA B 1 77 ? 3.744 -17.812 -9.43 1 94.12 77 ALA B C 1
ATOM 1472 O O . ALA B 1 77 ? 3.195 -18.594 -10.219 1 94.12 77 ALA B O 1
ATOM 1473 N N . PHE B 1 78 ? 3.396 -17.688 -8.164 1 94.62 78 PHE B N 1
ATOM 1474 C CA . PHE B 1 78 ? 2.275 -18.422 -7.594 1 94.62 78 PHE B CA 1
ATOM 1475 C C . PHE B 1 78 ? 1.296 -17.469 -6.914 1 94.62 78 PHE B C 1
ATOM 1477 O O . PHE B 1 78 ? 1.706 -16.516 -6.254 1 94.62 78 PHE B O 1
ATOM 1484 N N . ASP B 1 79 ? 0.019 -17.734 -7.133 1 96.38 79 ASP B N 1
ATOM 1485 C CA . ASP B 1 79 ? -1.018 -16.922 -6.508 1 96.38 79 ASP B CA 1
ATOM 1486 C C . ASP B 1 79 ? -1.826 -17.734 -5.5 1 96.38 79 ASP B C 1
ATOM 1488 O O . ASP B 1 79 ? -2.137 -18.906 -5.742 1 96.38 79 ASP B O 1
ATOM 1492 N N . GLU B 1 80 ? -2.023 -17.172 -4.43 1 97.5 80 GLU B N 1
ATOM 1493 C CA . GLU B 1 80 ? -2.834 -17.781 -3.375 1 97.5 80 GLU B CA 1
ATOM 1494 C C . GLU B 1 80 ? -3.896 -16.797 -2.869 1 97.5 80 GLU B C 1
ATOM 1496 O O . GLU B 1 80 ? -3.633 -15.609 -2.729 1 97.5 80 GLU B O 1
ATOM 1501 N N . CYS B 1 81 ? -5.055 -17.281 -2.662 1 98.06 81 CYS B N 1
ATOM 1502 C CA . CYS B 1 81 ? -6.125 -16.547 -1.999 1 98.06 81 CYS B CA 1
ATOM 1503 C C . CYS B 1 81 ? -6.688 -17.344 -0.828 1 98.06 81 CYS B C 1
ATOM 1505 O O . CYS B 1 81 ? -7.113 -18.484 -0.997 1 98.06 81 CYS B O 1
ATOM 1507 N N . ILE B 1 82 ? -6.66 -16.734 0.294 1 97.5 82 ILE B N 1
ATOM 1508 C CA . ILE B 1 82 ? -7.086 -17.438 1.506 1 97.5 82 ILE B CA 1
ATOM 1509 C C . ILE B 1 82 ? -8.062 -16.562 2.285 1 97.5 82 ILE B C 1
ATOM 1511 O O . ILE B 1 82 ? -7.832 -15.352 2.445 1 97.5 82 ILE B O 1
ATOM 1515 N N . ARG B 1 83 ? -9.141 -17.141 2.678 1 98.06 83 ARG B N 1
ATOM 1516 C CA . ARG B 1 83 ? -9.953 -16.469 3.686 1 98.06 83 ARG B CA 1
ATOM 1517 C C . ARG B 1 83 ? -9.328 -16.594 5.07 1 98.06 83 ARG B C 1
ATOM 1519 O O . ARG B 1 83 ? -8.898 -17.688 5.465 1 98.06 83 ARG B O 1
ATOM 1526 N N . SER B 1 84 ? -9.258 -15.5 5.723 1 95.44 84 SER B N 1
ATOM 1527 C CA . SER B 1 84 ? -8.758 -15.539 7.094 1 95.44 84 SER B CA 1
ATOM 1528 C C . SER B 1 84 ? -9.492 -14.539 7.98 1 95.44 84 SER B C 1
ATOM 1530 O O . SER B 1 84 ? -9.828 -13.438 7.539 1 95.44 84 SER B O 1
ATOM 1532 N N . GLU B 1 85 ? -9.711 -14.969 9.203 1 92 85 GLU B N 1
ATOM 1533 C CA . GLU B 1 85 ? -10.328 -14.078 10.188 1 92 85 GLU B CA 1
ATOM 1534 C C . GLU B 1 85 ? -9.383 -13.805 11.352 1 92 85 GLU B C 1
ATOM 1536 O O . GLU B 1 85 ? -9.766 -13.188 12.344 1 92 85 GLU B O 1
ATOM 1541 N N . SER B 1 86 ? -8.242 -14.297 11.18 1 91.31 86 SER B N 1
ATOM 1542 C CA . SER B 1 86 ? -7.254 -14.109 12.242 1 91.31 86 SER B CA 1
ATOM 1543 C C . SER B 1 86 ? -6.809 -12.648 12.32 1 91.31 86 SER B C 1
ATOM 1545 O O . SER B 1 86 ? -6.969 -11.891 11.359 1 91.31 86 SER B O 1
ATOM 1547 N N . ARG B 1 87 ? -6.336 -12.336 13.508 1 90.06 87 ARG B N 1
ATOM 1548 C CA . ARG B 1 87 ? -5.742 -11.008 13.625 1 90.06 87 ARG B CA 1
ATOM 1549 C C . ARG B 1 87 ? -4.543 -10.859 12.695 1 90.06 87 ARG B C 1
ATOM 1551 O O . ARG B 1 87 ? -3.871 -11.844 12.383 1 90.06 87 ARG B O 1
ATOM 1558 N N . LEU B 1 88 ? -4.242 -9.68 12.242 1 89.31 88 LEU B N 1
ATOM 1559 C CA . LEU B 1 88 ? -3.146 -9.398 11.312 1 89.31 88 LEU B CA 1
ATOM 1560 C C . LEU B 1 88 ? -1.826 -9.93 11.867 1 89.31 88 LEU B C 1
ATOM 1562 O O . LEU B 1 88 ? -1.034 -10.523 11.125 1 89.31 88 LEU B O 1
ATOM 1566 N N . LYS B 1 89 ? -1.601 -9.641 13.148 1 86.81 89 LYS B N 1
ATOM 1567 C CA . LYS B 1 89 ? -0.335 -10.023 13.766 1 86.81 89 LYS B CA 1
ATOM 1568 C C . LYS B 1 89 ? -0.164 -11.547 13.781 1 86.81 89 LYS B C 1
ATOM 1570 O O . LYS B 1 89 ? 0.939 -12.047 14 1 86.81 89 LYS B O 1
ATOM 1575 N N . ASP B 1 90 ? -1.257 -12.328 13.609 1 91.94 90 ASP B N 1
ATOM 1576 C CA . ASP B 1 90 ? -1.223 -13.781 13.656 1 91.94 90 ASP B CA 1
ATOM 1577 C C . ASP B 1 90 ? -1.146 -14.375 12.25 1 91.94 90 ASP B C 1
ATOM 1579 O O . ASP B 1 90 ? -1.035 -15.594 12.086 1 91.94 90 ASP B O 1
ATOM 1583 N N . LEU B 1 91 ? -1.216 -13.609 11.258 1 93.62 91 LEU B N 1
ATOM 1584 C CA . LEU B 1 91 ? -1.152 -14.094 9.883 1 93.62 91 LEU B CA 1
ATOM 1585 C C . LEU B 1 91 ? 0.252 -14.578 9.539 1 93.62 91 LEU B C 1
ATOM 1587 O O . LEU B 1 91 ? 1.237 -14.07 10.078 1 93.62 91 LEU B O 1
ATOM 1591 N N . ASP B 1 92 ? 0.303 -15.648 8.766 1 94.62 92 ASP B N 1
ATOM 1592 C CA . ASP B 1 92 ? 1.574 -16 8.133 1 94.62 92 ASP B CA 1
ATOM 1593 C C . ASP B 1 92 ? 1.982 -14.945 7.102 1 94.62 92 ASP B C 1
ATOM 1595 O O . ASP B 1 92 ? 1.4 -14.875 6.02 1 94.62 92 ASP B O 1
ATOM 1599 N N . VAL B 1 93 ? 2.918 -14.211 7.336 1 93.56 93 VAL B N 1
ATOM 1600 C CA . VAL B 1 93 ? 3.26 -13.055 6.504 1 93.56 93 VAL B CA 1
ATOM 1601 C C . VAL B 1 93 ? 4.273 -13.469 5.438 1 93.56 93 VAL B C 1
ATOM 1603 O O . VAL B 1 93 ? 4.781 -12.625 4.695 1 93.56 93 VAL B O 1
ATOM 1606 N N . LEU B 1 94 ? 4.641 -14.766 5.367 1 94.62 94 LEU B N 1
ATOM 1607 C CA . LEU B 1 94 ? 5.66 -15.234 4.438 1 94.62 94 LEU B CA 1
ATOM 1608 C C . LEU B 1 94 ? 6.945 -14.43 4.582 1 94.62 94 LEU B C 1
ATOM 1610 O O . LEU B 1 94 ? 7.547 -14.398 5.66 1 94.62 94 LEU B O 1
ATOM 1614 N N . ASP B 1 95 ? 7.441 -13.742 3.521 1 93.75 95 ASP B N 1
ATOM 1615 C CA . ASP B 1 95 ? 8.633 -12.906 3.641 1 93.75 95 ASP B CA 1
ATOM 1616 C C . ASP B 1 95 ? 8.266 -11.469 4.023 1 93.75 95 ASP B C 1
ATOM 1618 O O . ASP B 1 95 ? 9.141 -10.656 4.324 1 93.75 95 ASP B O 1
ATOM 1622 N N . GLY B 1 96 ? 6.988 -11.164 4.047 1 92.5 96 GLY B N 1
ATOM 1623 C CA . GLY B 1 96 ? 6.559 -9.836 4.461 1 92.5 96 GLY B CA 1
ATOM 1624 C C . GLY B 1 96 ? 5.211 -9.438 3.889 1 92.5 96 GLY B C 1
ATOM 1625 O O . GLY B 1 96 ? 4.738 -10.039 2.922 1 92.5 96 GLY B O 1
ATOM 1626 N N . LEU B 1 97 ? 4.57 -8.461 4.539 1 93.56 97 LEU B N 1
ATOM 1627 C CA . LEU B 1 97 ? 3.328 -7.879 4.043 1 93.56 97 LEU B CA 1
ATOM 1628 C C . LEU B 1 97 ? 3.613 -6.676 3.152 1 93.56 97 LEU B C 1
ATOM 1630 O O . LEU B 1 97 ? 4.488 -5.863 3.461 1 93.56 97 LEU B O 1
ATOM 1634 N N . VAL B 1 98 ? 2.889 -6.621 2.072 1 93.62 98 VAL B N 1
ATOM 1635 C CA . VAL B 1 98 ? 3.021 -5.445 1.219 1 93.62 98 VAL B CA 1
ATOM 1636 C C . VAL B 1 98 ? 1.777 -4.566 1.351 1 93.62 98 VAL B C 1
ATOM 1638 O O . VAL B 1 98 ? 1.763 -3.426 0.882 1 93.62 98 VAL B O 1
ATOM 1641 N N . TYR B 1 99 ? 0.832 -5.117 1.896 1 94.94 99 TYR B N 1
ATOM 1642 C CA . TYR B 1 99 ? -0.386 -4.383 2.229 1 94.94 99 TYR B CA 1
ATOM 1643 C C . TYR B 1 99 ? -1.072 -4.992 3.445 1 94.94 99 TYR B C 1
ATOM 1645 O O . TYR B 1 99 ? -1.104 -6.215 3.602 1 94.94 99 TYR B O 1
ATOM 1653 N N . ALA B 1 100 ? -1.672 -4.141 4.266 1 95.5 100 ALA B N 1
ATOM 1654 C CA . ALA B 1 100 ? -2.559 -4.547 5.352 1 95.5 100 ALA B CA 1
ATOM 1655 C C . ALA B 1 100 ? -3.566 -3.449 5.68 1 95.5 100 ALA B C 1
ATOM 1657 O O . ALA B 1 100 ? -3.188 -2.293 5.891 1 95.5 100 ALA B O 1
ATOM 1658 N N . ARG B 1 101 ? -4.809 -3.857 5.688 1 94.94 101 ARG B N 1
ATOM 1659 C CA . ARG B 1 101 ? -5.832 -2.883 6.055 1 94.94 101 ARG B CA 1
ATOM 1660 C C . ARG B 1 101 ? -5.887 -2.691 7.566 1 94.94 101 ARG B C 1
ATOM 1662 O O . ARG B 1 101 ? -5.477 -3.576 8.328 1 94.94 101 ARG B O 1
ATOM 1669 N N . ARG B 1 102 ? -6.328 -1.509 7.887 1 92.75 102 ARG B N 1
ATOM 1670 C CA . ARG B 1 102 ? -6.527 -1.277 9.312 1 92.75 102 ARG B CA 1
ATOM 1671 C C . ARG B 1 102 ? -7.586 -2.217 9.875 1 92.75 102 ARG B C 1
ATOM 1673 O O . ARG B 1 102 ? -8.633 -2.43 9.258 1 92.75 102 ARG B O 1
ATOM 1680 N N . GLU B 1 103 ? -7.203 -2.865 10.984 1 85.56 103 GLU B N 1
ATOM 1681 C CA . GLU B 1 103 ? -8.164 -3.729 11.664 1 85.56 103 GLU B CA 1
ATOM 1682 C C . GLU B 1 103 ? -8.32 -3.336 13.125 1 85.56 103 GLU B C 1
ATOM 1684 O O . GLU B 1 103 ? -7.352 -2.908 13.766 1 85.56 103 GLU B O 1
ATOM 1689 N N . TYR B 1 104 ? -9.578 -3.125 13.516 1 72.94 104 TYR B N 1
ATOM 1690 C CA . TYR B 1 104 ? -9.914 -2.725 14.875 1 72.94 104 TYR B CA 1
ATOM 1691 C C . TYR B 1 104 ? -10.195 -3.941 15.75 1 72.94 104 TYR B C 1
ATOM 1693 O O . TYR B 1 104 ? -10.656 -4.977 15.258 1 72.94 104 TYR B O 1
#